Protein AF-A0A6B2DRX7-F1 (afdb_monomer_lite)

Secondary structure (DSSP, 8-state):
----SHHHHHHHHH-HHHHHHHHTT-GGGHHHHHHHHHHHHHHHHHHHHHHHHHHHHHT----HHHHHHHHHHHHHHHHHHH-SSHHHHHHHHHHHHHHHHHHHHHS-TT-HHHHHHHHHHHHHHHHHTT-GGGHHHHHHHHHHHHHHHHHHHGGGTTHHHHHHHHHHS-----GGGSHHHHHHHHHHHHHHHHHHHHHHHHHHHHHHHHHHHHHHTT----SPEEEEEEPPTTTTTT----S--EEEEEESSSS-EEETTEEEPPP--PPPTTSPPPSSS----EEE--

pLDDT: mean 78.77, std 14.79, range [37.06, 95.75]

Structure (mmCIF, N/CA/C/O backbone):
data_AF-A0A6B2DRX7-F1
#
_entry.id   AF-A0A6B2DRX7-F1
#
loop_
_atom_site.group_PDB
_atom_site.id
_atom_site.type_symbol
_atom_site.label_atom_id
_atom_site.label_alt_id
_atom_site.label_comp_id
_atom_site.label_asym_id
_atom_site.label_entity_id
_atom_site.label_seq_id
_atom_site.pdbx_PDB_ins_code
_atom_site.Cartn_x
_atom_site.Cartn_y
_atom_site.Cartn_z
_atom_site.occupancy
_atom_site.B_iso_or_equiv
_atom_site.auth_seq_id
_atom_site.auth_comp_id
_atom_site.auth_asym_id
_atom_site.auth_atom_id
_atom_site.pdbx_PDB_model_num
ATOM 1 N N . MET A 1 1 ? 4.271 -15.475 -2.613 1.00 41.78 1 MET A N 1
ATOM 2 C CA . MET A 1 1 ? 4.808 -14.202 -2.100 1.00 41.78 1 MET A CA 1
ATOM 3 C C . MET A 1 1 ? 4.871 -14.276 -0.589 1.00 41.78 1 MET A C 1
ATOM 5 O O . MET A 1 1 ? 3.896 -14.710 0.018 1.00 41.78 1 MET A O 1
ATOM 9 N N . GLU A 1 2 ? 6.009 -13.922 0.007 1.00 43.09 2 GLU A N 1
ATOM 10 C CA . GLU A 1 2 ? 6.061 -13.675 1.449 1.00 43.09 2 GLU A CA 1
ATOM 11 C C . GLU A 1 2 ? 5.343 -12.345 1.746 1.00 43.09 2 GLU A C 1
ATOM 13 O O . GLU A 1 2 ? 5.517 -11.383 0.997 1.00 43.09 2 GLU A O 1
ATOM 18 N N . PRO A 1 3 ? 4.496 -12.273 2.784 1.00 50.69 3 PRO A N 1
ATOM 19 C CA . PRO A 1 3 ? 3.778 -11.049 3.117 1.00 50.69 3 PRO A CA 1
ATOM 20 C C . PRO A 1 3 ? 4.755 -9.944 3.542 1.00 50.69 3 PRO A C 1
ATOM 22 O O . PRO A 1 3 ? 5.456 -10.068 4.546 1.00 50.69 3 PRO A O 1
ATOM 25 N N . MET A 1 4 ? 4.791 -8.850 2.775 1.00 56.91 4 MET A N 1
ATOM 26 C CA . MET A 1 4 ? 5.721 -7.739 3.021 1.00 56.91 4 MET A CA 1
ATOM 27 C C . MET A 1 4 ? 5.269 -6.807 4.146 1.00 56.91 4 MET A C 1
ATOM 29 O O . MET A 1 4 ? 6.094 -6.127 4.756 1.00 56.91 4 MET A O 1
ATOM 33 N N . THR A 1 5 ? 3.969 -6.765 4.450 1.00 64.12 5 THR A N 1
ATOM 34 C CA . THR A 1 5 ? 3.456 -5.987 5.579 1.00 64.12 5 THR A CA 1
ATOM 35 C C . THR A 1 5 ? 3.234 -6.899 6.780 1.00 64.12 5 THR A C 1
ATOM 37 O O . THR A 1 5 ? 2.645 -7.974 6.664 1.00 64.12 5 THR A O 1
ATOM 40 N N . ALA A 1 6 ? 3.634 -6.436 7.968 1.00 65.44 6 ALA A N 1
ATOM 41 C CA . ALA A 1 6 ? 3.369 -7.118 9.239 1.00 65.44 6 ALA A CA 1
ATOM 42 C C . ALA A 1 6 ? 1.895 -7.529 9.396 1.00 65.44 6 ALA A C 1
ATOM 44 O O . ALA A 1 6 ? 1.569 -8.550 9.995 1.00 65.44 6 ALA A O 1
ATOM 45 N N . ILE A 1 7 ? 0.990 -6.742 8.817 1.00 66.19 7 ILE A N 1
ATOM 46 C CA . ILE A 1 7 ? -0.448 -6.974 8.895 1.00 66.19 7 ILE A CA 1
ATOM 47 C C . ILE A 1 7 ? -0.888 -8.074 7.946 1.00 66.19 7 ILE A C 1
ATOM 49 O O . ILE A 1 7 ? -1.670 -8.915 8.375 1.00 66.19 7 ILE A O 1
ATOM 53 N N . ALA A 1 8 ? -0.368 -8.133 6.720 1.00 62.53 8 ALA A N 1
ATOM 54 C CA . ALA A 1 8 ? -0.611 -9.266 5.834 1.00 62.53 8 ALA A CA 1
ATOM 55 C C . ALA A 1 8 ? -0.094 -10.573 6.464 1.00 62.53 8 ALA A C 1
ATOM 57 O O . ALA A 1 8 ? -0.805 -11.578 6.461 1.00 62.53 8 ALA A O 1
ATOM 58 N N . THR A 1 9 ? 1.078 -10.544 7.109 1.00 66.19 9 THR A N 1
ATOM 59 C CA . THR A 1 9 ? 1.659 -11.703 7.810 1.00 66.19 9 THR A CA 1
ATOM 60 C C . THR A 1 9 ? 0.778 -12.177 8.962 1.00 66.19 9 THR A C 1
ATOM 62 O O . THR A 1 9 ? 0.462 -13.364 9.078 1.00 66.19 9 THR A O 1
ATOM 65 N N . ILE A 1 10 ? 0.338 -11.251 9.814 1.00 65.75 10 ILE A N 1
ATOM 66 C CA . ILE A 1 10 ? -0.469 -11.572 10.996 1.00 65.75 10 ILE A CA 1
ATOM 67 C C . ILE A 1 10 ? -1.902 -11.937 10.600 1.00 65.75 10 ILE A C 1
ATOM 69 O O . ILE A 1 10 ? -2.463 -12.879 11.160 1.00 65.75 10 ILE A O 1
ATOM 73 N N . ALA A 1 11 ? -2.491 -11.256 9.615 1.00 65.81 11 ALA A N 1
ATOM 74 C CA . ALA A 1 11 ? -3.808 -11.593 9.086 1.00 65.81 11 ALA A CA 1
ATOM 75 C C . ALA A 1 11 ? -3.813 -12.983 8.438 1.00 65.81 11 ALA A C 1
ATOM 77 O O . ALA A 1 11 ? -4.759 -13.734 8.660 1.00 65.81 11 ALA A O 1
ATOM 78 N N . ALA A 1 12 ? -2.755 -13.364 7.715 1.00 66.69 12 ALA A N 1
ATOM 79 C CA . ALA A 1 12 ? -2.613 -14.714 7.170 1.00 66.69 12 ALA A CA 1
ATOM 80 C C . ALA A 1 12 ? -2.470 -15.779 8.275 1.00 66.69 12 ALA A C 1
ATOM 82 O O . ALA A 1 12 ? -3.037 -16.864 8.165 1.00 66.69 12 ALA A O 1
ATOM 83 N N . LYS A 1 13 ? -1.748 -15.470 9.361 1.00 69.38 13 LYS A N 1
ATOM 84 C CA . LYS A 1 13 ? -1.485 -16.404 10.472 1.00 69.38 13 LYS A CA 1
ATOM 85 C C . LYS A 1 13 ? -2.677 -16.588 11.419 1.00 69.38 13 LYS A C 1
ATOM 87 O O . LYS A 1 13 ? -2.926 -17.702 11.873 1.00 69.38 13 LYS A O 1
ATOM 92 N N . TYR A 1 14 ? -3.399 -15.514 11.735 1.00 67.88 14 TYR A N 1
ATOM 93 C CA . TYR A 1 14 ? -4.429 -15.501 12.785 1.00 67.88 14 TYR A CA 1
ATOM 94 C C . TYR A 1 14 ? -5.839 -15.150 12.283 1.00 67.88 14 TYR A C 1
ATOM 96 O O . TYR A 1 14 ? -6.815 -15.309 13.020 1.00 67.88 14 TYR A O 1
ATOM 104 N N . GLY A 1 15 ? -5.967 -14.694 11.036 1.00 71.12 15 GLY A N 1
ATOM 105 C CA . GLY A 1 15 ? -7.211 -14.211 10.442 1.00 71.12 15 GLY A CA 1
ATOM 106 C C . GLY A 1 15 ? -7.485 -12.731 10.739 1.00 71.12 15 GLY A C 1
ATOM 107 O O . GLY A 1 15 ? -7.329 -12.256 11.868 1.00 71.12 15 GLY A O 1
ATOM 108 N N . ALA A 1 16 ? -7.980 -12.001 9.734 1.00 71.88 16 ALA A N 1
ATOM 109 C CA . ALA A 1 16 ? -8.272 -10.565 9.829 1.00 71.88 16 ALA A CA 1
ATOM 110 C C . ALA A 1 16 ? -9.280 -10.205 10.941 1.00 71.88 16 ALA A C 1
ATOM 112 O O . ALA A 1 16 ? -9.199 -9.140 11.550 1.00 71.88 16 ALA A O 1
ATOM 113 N N . SER A 1 17 ? -10.209 -11.106 11.268 1.00 74.62 17 SER A N 1
ATOM 114 C CA . SER A 1 17 ? -11.176 -10.891 12.350 1.00 74.62 17 SER A CA 1
ATOM 115 C C . SER A 1 17 ? -10.541 -10.927 13.744 1.00 74.62 17 SER A C 1
ATOM 117 O O . SER A 1 17 ? -10.946 -10.155 14.610 1.00 74.62 17 SER A O 1
ATOM 119 N N . GLN A 1 18 ? -9.552 -11.798 13.982 1.00 72.62 18 GLN A N 1
ATOM 120 C CA . GLN A 1 18 ? -8.829 -11.845 15.263 1.00 72.62 18 GLN A CA 1
ATOM 121 C C . GLN A 1 18 ? -7.890 -10.650 15.403 1.00 72.62 18 GLN A C 1
ATOM 123 O O . GLN A 1 18 ? -7.829 -10.031 16.462 1.00 72.62 18 GLN A O 1
ATOM 128 N N . LEU A 1 19 ? -7.245 -10.276 14.298 1.00 74.56 19 LEU A N 1
ATOM 129 C CA . LEU A 1 19 ? -6.481 -9.045 14.158 1.00 74.56 19 LEU A CA 1
ATOM 130 C C . LEU A 1 19 ? -7.309 -7.810 14.559 1.00 74.56 19 LEU A C 1
ATOM 132 O O . LEU A 1 19 ? -6.892 -7.039 15.420 1.00 74.56 19 LEU A O 1
ATOM 136 N N . ILE A 1 20 ? -8.505 -7.644 13.987 1.00 74.56 20 ILE A N 1
ATOM 137 C CA . ILE A 1 20 ? -9.400 -6.525 14.314 1.00 74.56 20 ILE A CA 1
ATOM 138 C C . ILE A 1 20 ? -9.766 -6.531 15.795 1.00 74.56 20 ILE A C 1
ATOM 140 O O . ILE A 1 20 ? -9.673 -5.495 16.445 1.00 74.56 20 ILE A O 1
ATOM 144 N N . ARG A 1 21 ? -10.131 -7.692 16.349 1.00 73.94 21 ARG A N 1
ATOM 145 C CA . ARG A 1 21 ? -10.475 -7.808 17.773 1.00 73.94 21 ARG A CA 1
ATOM 146 C C . ARG A 1 21 ? -9.308 -7.412 18.678 1.00 73.94 21 ARG A C 1
ATOM 148 O O . ARG A 1 21 ? -9.531 -6.702 19.658 1.00 73.94 21 ARG A O 1
ATOM 155 N N . ALA A 1 22 ? -8.088 -7.827 18.337 1.00 74.06 22 ALA A N 1
ATOM 156 C CA . ALA A 1 22 ? -6.880 -7.440 19.060 1.00 74.06 22 ALA A CA 1
ATOM 157 C C . ALA A 1 22 ? -6.635 -5.926 18.982 1.00 74.06 22 ALA A C 1
ATOM 159 O O . ALA A 1 22 ? -6.414 -5.288 20.008 1.00 74.06 22 ALA A O 1
ATOM 160 N N . LEU A 1 23 ? -6.759 -5.338 17.788 1.00 73.31 23 LEU A N 1
ATOM 161 C CA . LEU A 1 23 ? -6.585 -3.899 17.574 1.00 73.31 23 LEU A CA 1
ATOM 162 C C . LEU A 1 23 ? -7.637 -3.062 18.310 1.00 73.31 23 LEU A C 1
ATOM 164 O O . LEU A 1 23 ? -7.307 -2.021 18.865 1.00 73.31 23 LEU A O 1
ATOM 168 N N . THR A 1 24 ? -8.881 -3.534 18.403 1.00 72.56 24 THR A N 1
ATOM 169 C CA . THR A 1 24 ? -9.950 -2.838 19.142 1.00 72.56 24 THR A CA 1
ATOM 170 C C . THR A 1 24 ? -9.824 -2.925 20.670 1.00 72.56 24 THR A C 1
ATOM 172 O O . THR A 1 24 ? -10.698 -2.426 21.375 1.00 72.56 24 THR A O 1
ATOM 175 N N . GLY A 1 25 ? -8.759 -3.541 21.195 1.00 62.94 25 GLY A N 1
ATOM 176 C CA . GLY A 1 25 ? -8.489 -3.591 22.633 1.00 62.94 25 GLY A CA 1
ATOM 177 C C . GLY A 1 25 ? -9.246 -4.690 23.376 1.00 62.94 25 GLY A C 1
ATOM 178 O O . GLY A 1 25 ? -9.642 -4.487 24.519 1.00 62.94 25 GLY A O 1
ATOM 179 N N . ASN A 1 26 ? -9.469 -5.849 22.749 1.00 66.81 26 ASN A N 1
ATOM 180 C CA . ASN A 1 26 ? -9.957 -7.016 23.481 1.00 66.81 26 ASN A CA 1
ATOM 181 C C . ASN A 1 26 ? -8.839 -7.575 24.383 1.00 66.81 26 ASN A C 1
ATOM 183 O O . ASN A 1 26 ? -7.846 -8.104 23.880 1.00 66.81 26 ASN A O 1
ATOM 187 N N . ASP A 1 27 ? -9.017 -7.471 25.703 1.00 60.44 27 ASP A N 1
ATOM 188 C CA . ASP A 1 27 ? -8.025 -7.853 26.719 1.00 60.44 27 ASP A CA 1
ATOM 189 C C . ASP A 1 27 ? -7.582 -9.327 26.616 1.00 60.44 27 ASP A C 1
ATOM 191 O O . ASP A 1 27 ? -6.418 -9.649 26.885 1.00 60.44 27 ASP A O 1
ATOM 195 N N . GLU A 1 28 ? -8.465 -10.216 26.143 1.00 65.44 28 GLU A N 1
ATOM 196 C CA . GLU A 1 28 ? -8.166 -11.639 25.906 1.00 65.44 28 GLU A CA 1
ATOM 197 C C . GLU A 1 28 ? -7.148 -11.858 24.768 1.00 65.44 28 GLU A C 1
ATOM 199 O O . GLU A 1 28 ? -6.530 -12.918 24.677 1.00 65.44 28 GLU A O 1
ATOM 204 N N . LEU A 1 29 ? -6.947 -10.850 23.913 1.00 66.56 29 LEU A N 1
ATOM 205 C CA . LEU A 1 29 ? -6.040 -10.859 22.760 1.00 66.56 29 LEU A CA 1
ATOM 206 C C . LEU A 1 29 ? -4.850 -9.904 22.938 1.00 66.56 29 LEU A C 1
ATOM 208 O O . LEU A 1 29 ? -4.150 -9.596 21.972 1.00 66.56 29 LEU A O 1
ATOM 212 N N . SER A 1 30 ? -4.587 -9.456 24.167 1.00 62.41 30 SER A N 1
ATOM 213 C CA . SER A 1 30 ? -3.482 -8.543 24.499 1.00 62.41 30 SER A CA 1
ATOM 214 C C . SER A 1 30 ? -2.109 -9.033 24.010 1.00 62.41 30 SER A C 1
ATOM 216 O O . SER A 1 30 ? -1.300 -8.228 23.551 1.00 62.41 30 SER A O 1
ATOM 218 N N . GLY A 1 31 ? -1.863 -10.349 24.013 1.00 65.00 31 GLY A N 1
ATOM 219 C CA . GLY A 1 31 ? -0.645 -10.948 23.448 1.00 65.00 31 GLY A CA 1
ATOM 220 C C . GLY A 1 31 ? -0.524 -10.793 21.925 1.00 65.00 31 GLY A C 1
ATOM 221 O O . GLY A 1 31 ? 0.553 -10.473 21.430 1.00 65.00 31 GLY A O 1
ATOM 222 N N . LEU A 1 32 ? -1.633 -10.940 21.191 1.00 68.62 32 LEU A N 1
ATOM 223 C CA . LEU A 1 32 ? -1.683 -10.747 19.736 1.00 68.62 32 LEU A CA 1
ATOM 224 C C . LEU A 1 32 ? -1.522 -9.266 19.366 1.00 68.62 32 LEU A C 1
ATOM 226 O O . LEU A 1 32 ? -0.852 -8.942 18.391 1.00 68.62 32 LEU A O 1
ATOM 230 N N . ALA A 1 33 ? -2.095 -8.361 20.165 1.00 65.69 33 ALA A N 1
ATOM 231 C CA . ALA A 1 33 ? -1.911 -6.922 19.990 1.00 65.69 33 ALA A CA 1
ATOM 232 C C . ALA A 1 33 ? -0.439 -6.508 20.182 1.00 65.69 33 ALA A C 1
ATOM 234 O O . ALA A 1 33 ? 0.077 -5.704 19.410 1.00 65.69 33 ALA A O 1
ATOM 235 N N . ALA A 1 34 ? 0.254 -7.088 21.168 1.00 62.59 34 ALA A N 1
ATOM 236 C CA . ALA A 1 34 ? 1.675 -6.837 21.404 1.00 62.59 34 ALA A CA 1
ATOM 237 C C . ALA A 1 34 ? 2.582 -7.426 20.304 1.00 62.59 34 ALA A C 1
ATOM 239 O O . ALA A 1 34 ? 3.495 -6.735 19.856 1.00 62.59 34 ALA A O 1
ATOM 240 N N . GLU A 1 35 ? 2.316 -8.658 19.838 1.00 68.62 35 GLU A N 1
ATOM 241 C CA . GLU A 1 35 ? 3.011 -9.264 18.681 1.00 68.62 35 GLU A CA 1
ATOM 242 C C . GLU A 1 35 ? 2.840 -8.379 17.443 1.00 68.62 35 GLU A C 1
ATOM 244 O O . GLU A 1 35 ? 3.815 -8.045 16.775 1.00 68.62 35 GLU A O 1
ATOM 249 N N . LEU A 1 36 ? 1.617 -7.906 17.198 1.00 69.00 36 LEU A N 1
ATOM 250 C CA . LEU A 1 36 ? 1.334 -7.038 16.070 1.00 69.00 36 LEU A CA 1
ATOM 251 C C . LEU A 1 36 ? 2.039 -5.699 16.130 1.00 69.00 36 LEU A C 1
ATOM 253 O O . LEU A 1 36 ? 2.573 -5.265 15.118 1.00 69.00 36 LEU A O 1
ATOM 257 N N . LEU A 1 37 ? 2.041 -5.038 17.282 1.00 65.19 37 LEU A N 1
ATOM 258 C CA . LEU A 1 37 ? 2.735 -3.764 17.433 1.00 65.19 37 LEU A CA 1
ATOM 259 C C . LEU A 1 37 ? 4.252 -3.943 17.274 1.00 65.19 37 LEU A C 1
ATOM 261 O O . LEU A 1 37 ? 4.896 -3.097 16.660 1.00 65.19 37 LEU A O 1
ATOM 265 N N . GLY A 1 38 ? 4.813 -5.059 17.754 1.00 64.75 38 GLY A N 1
ATOM 266 C CA . GLY A 1 38 ? 6.221 -5.407 17.546 1.00 64.75 38 GLY A CA 1
ATOM 267 C C . GLY A 1 38 ? 6.576 -5.614 16.071 1.00 64.75 38 GLY A C 1
ATOM 268 O O . GLY A 1 38 ? 7.543 -5.029 15.584 1.00 64.75 38 GLY A O 1
ATOM 269 N N . GLU A 1 39 ? 5.766 -6.388 15.348 1.00 69.00 39 GLU A N 1
ATOM 270 C CA . GLU A 1 39 ? 5.930 -6.615 13.907 1.00 69.00 39 GLU A CA 1
ATOM 271 C C . GLU A 1 39 ? 5.691 -5.331 13.093 1.00 69.00 39 GLU A C 1
ATOM 273 O O . GLU A 1 39 ? 6.424 -5.058 12.142 1.00 69.00 39 GLU A O 1
ATOM 278 N N . LEU A 1 40 ? 4.723 -4.489 13.485 1.00 67.75 40 LEU A N 1
ATOM 279 C CA . LEU A 1 40 ? 4.470 -3.196 12.839 1.00 67.75 40 LEU A CA 1
ATOM 280 C C . LEU A 1 40 ? 5.718 -2.319 12.880 1.00 67.75 40 LEU A C 1
ATOM 282 O O . LEU A 1 40 ? 6.173 -1.866 11.832 1.00 67.75 40 LEU A O 1
ATOM 286 N N . VAL A 1 41 ? 6.290 -2.152 14.077 1.00 64.50 41 VAL A N 1
ATOM 287 C CA . VAL A 1 41 ? 7.480 -1.328 14.317 1.00 64.50 41 VAL A CA 1
ATOM 288 C C . VAL A 1 41 ? 8.689 -1.873 13.550 1.00 64.50 41 VAL A C 1
ATOM 290 O O . VAL A 1 41 ? 9.456 -1.095 12.996 1.00 64.50 41 VAL A O 1
ATOM 293 N N . ALA A 1 42 ? 8.852 -3.196 13.455 1.00 64.69 42 ALA A N 1
ATOM 294 C CA . ALA A 1 42 ? 9.922 -3.797 12.654 1.00 64.69 42 ALA A CA 1
ATOM 295 C C . ALA A 1 42 ? 9.709 -3.623 11.135 1.00 64.69 42 ALA A C 1
ATOM 297 O O . ALA A 1 42 ? 10.677 -3.473 10.387 1.00 64.69 42 ALA A O 1
ATOM 298 N N . SER A 1 43 ? 8.455 -3.631 10.670 1.00 65.62 43 SER A N 1
ATOM 299 C CA . SER A 1 43 ? 8.116 -3.412 9.256 1.00 65.62 43 SER A CA 1
ATOM 300 C C . SER A 1 43 ? 8.202 -1.940 8.829 1.00 65.62 43 SER A C 1
ATOM 302 O O . SER A 1 43 ? 8.433 -1.656 7.657 1.00 65.62 43 SER A O 1
ATOM 304 N N . GLU A 1 44 ? 8.060 -1.002 9.770 1.00 66.12 44 GLU A N 1
ATOM 305 C CA . GLU A 1 44 ? 8.043 0.449 9.534 1.00 66.12 44 GLU A CA 1
ATOM 306 C C . GLU A 1 44 ? 9.376 1.003 9.019 1.00 66.12 44 GLU A C 1
ATOM 308 O O . GLU A 1 44 ? 9.387 1.813 8.083 1.00 66.12 44 GLU A O 1
ATOM 313 N N . ASP A 1 45 ? 10.490 0.543 9.594 1.00 64.25 45 ASP A N 1
ATOM 314 C CA . ASP A 1 45 ? 11.832 0.949 9.165 1.00 64.25 45 ASP A CA 1
ATOM 315 C C . ASP A 1 45 ? 12.106 0.452 7.737 1.00 64.25 45 ASP A C 1
ATOM 317 O O . ASP A 1 45 ? 12.524 1.227 6.874 1.00 64.25 45 ASP A O 1
ATOM 321 N N . ARG A 1 46 ? 11.747 -0.807 7.444 1.00 68.94 46 ARG A N 1
ATOM 322 C CA . ARG A 1 46 ? 11.903 -1.405 6.107 1.00 68.94 46 ARG A CA 1
ATOM 323 C C . ARG A 1 46 ? 11.051 -0.701 5.056 1.00 68.94 46 ARG A C 1
ATOM 325 O O . ARG A 1 46 ? 11.555 -0.385 3.985 1.00 68.94 46 ARG A O 1
ATOM 332 N N . LEU A 1 47 ? 9.787 -0.406 5.368 1.00 71.25 47 LEU A N 1
ATOM 333 C CA . LEU A 1 47 ? 8.873 0.273 4.445 1.00 71.25 47 LEU A CA 1
ATOM 334 C C . LEU A 1 47 ? 9.365 1.686 4.107 1.00 71.25 47 LEU A C 1
ATOM 336 O O . LEU A 1 47 ? 9.308 2.118 2.957 1.00 71.25 47 LEU A O 1
ATOM 340 N N . SER A 1 48 ? 9.887 2.405 5.102 1.00 69.19 48 SER A N 1
ATOM 341 C CA . SER A 1 48 ? 10.436 3.748 4.904 1.00 69.19 48 SER A CA 1
ATOM 342 C C . SER A 1 48 ? 11.716 3.715 4.063 1.00 69.19 48 SER A C 1
ATOM 344 O O . SER A 1 48 ? 11.896 4.548 3.174 1.00 69.19 48 SER A O 1
ATOM 346 N N . GLU A 1 49 ? 12.610 2.754 4.308 1.00 73.12 49 GLU A N 1
ATOM 347 C CA . GLU A 1 49 ? 13.814 2.537 3.496 1.00 73.12 49 GLU A CA 1
ATOM 348 C C . GLU A 1 49 ? 13.475 2.165 2.049 1.00 73.12 49 GLU A C 1
ATOM 350 O O . GLU A 1 49 ? 14.052 2.749 1.128 1.00 73.12 49 GLU A O 1
ATOM 355 N N . GLN A 1 50 ? 12.498 1.279 1.852 1.00 75.56 50 GLN A N 1
ATOM 356 C CA . GLN A 1 50 ? 12.035 0.836 0.539 1.00 75.56 50 GLN A CA 1
ATOM 357 C C . GLN A 1 50 ? 11.416 1.993 -0.254 1.00 75.56 50 GLN A C 1
ATOM 359 O O . GLN A 1 50 ? 11.845 2.255 -1.374 1.00 75.56 50 GLN A O 1
ATOM 364 N N . LEU A 1 51 ? 10.507 2.780 0.339 1.00 74.75 51 LEU A N 1
ATOM 365 C CA . LEU A 1 51 ? 9.945 3.972 -0.316 1.00 74.75 51 LEU A CA 1
ATOM 366 C C . LEU A 1 51 ? 11.034 4.984 -0.703 1.00 74.75 51 LEU A C 1
ATOM 368 O O . LEU A 1 51 ? 10.995 5.561 -1.791 1.00 74.75 51 LEU A O 1
ATOM 372 N N . ASN A 1 52 ? 12.033 5.184 0.165 1.00 72.88 52 ASN A N 1
ATOM 373 C CA . ASN A 1 52 ? 13.198 6.019 -0.138 1.00 72.88 52 ASN A CA 1
ATOM 374 C C . ASN A 1 52 ? 14.072 5.435 -1.261 1.00 72.88 52 ASN A C 1
ATOM 376 O O . ASN A 1 52 ? 14.713 6.207 -1.978 1.00 72.88 52 ASN A O 1
ATOM 380 N N . GLY A 1 53 ? 14.167 4.110 -1.385 1.00 74.88 53 GLY A N 1
ATOM 381 C CA . GLY A 1 53 ? 14.854 3.410 -2.475 1.00 74.88 53 GLY A CA 1
ATOM 382 C C . GLY A 1 53 ? 14.132 3.601 -3.808 1.00 74.88 53 GLY A C 1
ATOM 383 O O . GLY A 1 53 ? 14.697 4.214 -4.716 1.00 74.88 53 GLY A O 1
ATOM 384 N N . ILE A 1 54 ? 12.854 3.215 -3.850 1.00 75.62 54 ILE A N 1
ATOM 385 C CA . ILE A 1 54 ? 11.949 3.358 -4.998 1.00 75.62 54 ILE A CA 1
ATOM 386 C C . ILE A 1 54 ? 11.951 4.801 -5.508 1.00 75.62 54 ILE A C 1
ATOM 388 O O . ILE A 1 54 ? 12.187 5.043 -6.690 1.00 75.62 54 ILE A O 1
ATOM 392 N N . GLY A 1 55 ? 11.744 5.786 -4.623 1.00 70.31 55 GLY A N 1
ATOM 393 C CA . GLY A 1 55 ? 11.688 7.194 -5.022 1.00 70.31 55 GLY A CA 1
ATOM 394 C C . GLY A 1 55 ? 12.981 7.667 -5.694 1.00 70.31 55 GLY A C 1
ATOM 395 O O . GLY A 1 55 ? 12.951 8.321 -6.738 1.00 70.31 55 GLY A O 1
ATOM 396 N N . ARG A 1 56 ? 14.141 7.262 -5.157 1.00 71.88 56 ARG A N 1
ATOM 397 C CA . ARG A 1 56 ? 15.448 7.576 -5.755 1.00 71.88 56 ARG A CA 1
ATOM 398 C C . ARG A 1 56 ? 15.633 6.926 -7.126 1.00 71.88 56 ARG A C 1
ATOM 400 O O . ARG A 1 56 ? 16.141 7.589 -8.025 1.00 71.88 56 ARG A O 1
ATOM 407 N N . GLN A 1 57 ? 15.226 5.669 -7.290 1.00 69.25 57 GLN A N 1
ATOM 408 C CA . GLN A 1 57 ? 15.357 4.937 -8.556 1.00 69.25 57 GLN A CA 1
ATOM 409 C C . GLN A 1 57 ? 14.378 5.446 -9.624 1.00 69.25 57 GLN A C 1
ATOM 411 O O . GLN A 1 57 ? 14.735 5.552 -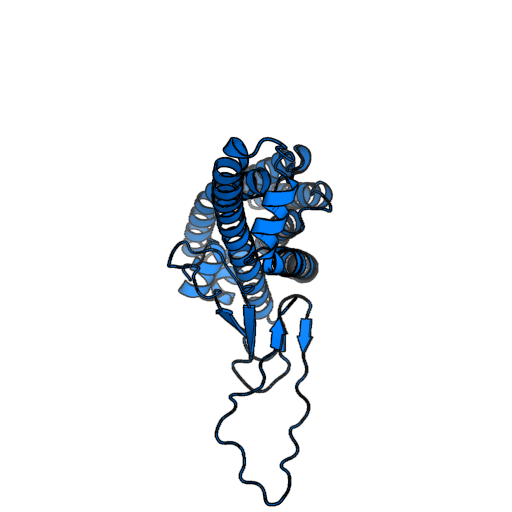10.797 1.00 69.25 57 GLN A O 1
ATOM 416 N N . LEU A 1 58 ? 13.161 5.840 -9.236 1.00 66.31 58 LEU A N 1
ATOM 417 C CA . LEU A 1 58 ? 12.138 6.325 -10.166 1.00 66.31 58 LEU A CA 1
ATOM 418 C C . LEU A 1 58 ? 12.275 7.805 -10.553 1.00 66.31 58 LEU A C 1
ATOM 420 O O . LEU A 1 58 ? 11.518 8.254 -11.423 1.00 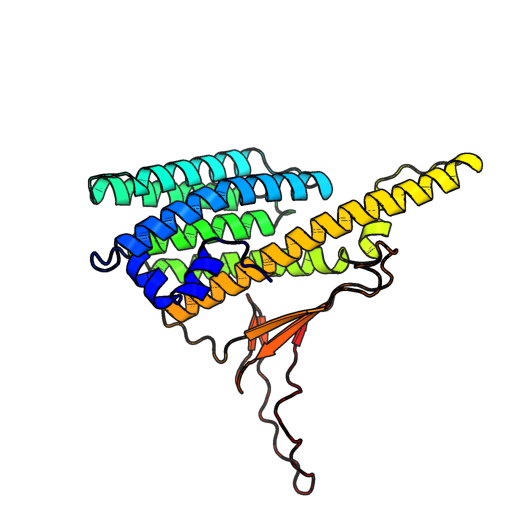66.31 58 LEU A O 1
ATOM 424 N N . ASP A 1 59 ? 13.258 8.518 -9.987 1.00 64.31 59 ASP A N 1
ATOM 425 C CA . ASP A 1 59 ? 13.411 9.983 -10.050 1.00 64.31 59 ASP A CA 1
ATOM 426 C C . ASP A 1 59 ? 12.169 10.715 -9.500 1.00 64.31 59 ASP A C 1
ATOM 428 O O . ASP A 1 59 ? 11.755 11.792 -9.940 1.00 64.31 59 ASP A O 1
ATOM 432 N N . GLU A 1 60 ? 11.535 10.081 -8.517 1.00 67.50 60 GLU A N 1
ATOM 433 C CA . GLU A 1 60 ? 10.449 10.633 -7.732 1.00 67.50 60 GLU A CA 1
ATOM 434 C C . GLU A 1 60 ? 11.047 11.212 -6.454 1.00 67.50 60 GLU A C 1
ATOM 436 O O . GLU A 1 60 ? 11.363 10.506 -5.496 1.00 67.50 60 GLU A O 1
ATOM 441 N N . LEU A 1 61 ? 11.215 12.536 -6.426 1.00 60.16 61 LEU A N 1
ATOM 442 C CA . LEU A 1 61 ? 11.543 13.216 -5.181 1.00 60.16 61 LEU A CA 1
ATOM 443 C C . LEU A 1 61 ? 10.403 12.984 -4.190 1.00 60.16 61 LEU A C 1
ATOM 445 O O . LEU A 1 61 ? 9.310 13.536 -4.350 1.00 60.16 61 LEU A O 1
ATOM 449 N N . LEU A 1 62 ? 10.677 12.182 -3.162 1.00 64.50 62 LEU A N 1
ATOM 450 C CA . LEU A 1 62 ? 9.805 12.106 -2.003 1.00 64.50 62 LEU A CA 1
ATOM 451 C C . LEU A 1 62 ? 9.727 13.501 -1.395 1.00 64.50 62 LEU A C 1
ATOM 453 O O . LEU A 1 62 ? 10.753 14.133 -1.120 1.00 64.50 62 LEU A O 1
ATOM 457 N N . ASP A 1 63 ? 8.506 13.990 -1.204 1.00 75.62 63 ASP A N 1
ATOM 458 C CA . ASP A 1 63 ? 8.317 15.282 -0.569 1.00 75.62 63 ASP A CA 1
ATOM 459 C C . ASP A 1 63 ? 8.864 15.210 0.863 1.00 75.62 63 ASP A C 1
ATOM 461 O O . ASP A 1 63 ? 8.481 14.349 1.657 1.00 75.62 63 ASP A O 1
ATOM 465 N N . GLN A 1 64 ? 9.771 16.119 1.214 1.00 81.25 64 GLN A N 1
ATOM 466 C CA . GLN A 1 64 ? 10.344 16.173 2.556 1.00 81.25 64 GLN A CA 1
ATOM 467 C C . GLN A 1 64 ? 9.245 16.281 3.627 1.00 81.25 64 GLN A C 1
ATOM 469 O O . GLN A 1 64 ? 9.390 15.735 4.722 1.00 81.25 64 GLN A O 1
ATOM 474 N N . ARG A 1 65 ? 8.129 16.949 3.308 1.00 84.94 65 ARG A N 1
ATOM 475 C CA . ARG A 1 65 ? 6.970 17.065 4.198 1.00 84.94 65 ARG A CA 1
ATOM 476 C C . ARG A 1 65 ? 6.290 15.719 4.422 1.00 84.94 65 ARG A C 1
ATOM 478 O O . ARG A 1 65 ? 5.923 15.438 5.559 1.00 84.94 65 ARG A O 1
ATOM 485 N N . TYR A 1 66 ? 6.187 14.882 3.387 1.00 87.00 66 TYR A N 1
ATOM 486 C CA . TYR A 1 66 ? 5.680 13.514 3.514 1.00 87.00 66 TYR A CA 1
ATOM 487 C C . TYR A 1 66 ? 6.528 12.716 4.504 1.00 87.00 66 TYR A C 1
ATOM 489 O O . TYR A 1 66 ? 6.001 12.202 5.487 1.00 87.00 66 TYR A O 1
ATOM 497 N N . THR A 1 67 ? 7.847 12.667 4.297 1.00 85.56 67 THR A N 1
ATOM 498 C CA . THR A 1 67 ? 8.747 11.861 5.136 1.00 85.56 67 THR A CA 1
ATOM 499 C C . THR A 1 67 ? 8.739 12.326 6.594 1.00 85.56 67 THR A C 1
ATOM 501 O O . THR A 1 67 ? 8.746 11.503 7.511 1.00 85.56 67 THR A O 1
ATOM 504 N N . ILE A 1 68 ? 8.680 13.642 6.829 1.00 87.31 68 ILE A N 1
ATOM 505 C CA . ILE A 1 68 ? 8.575 14.206 8.182 1.00 87.31 68 ILE A CA 1
ATOM 506 C C . ILE A 1 68 ? 7.254 13.800 8.843 1.00 87.31 68 ILE A C 1
ATOM 508 O O . ILE A 1 68 ? 7.273 13.335 9.985 1.00 87.31 68 ILE A O 1
ATOM 512 N N . ALA A 1 69 ? 6.127 13.968 8.149 1.00 90.56 69 ALA A N 1
ATOM 513 C CA . ALA A 1 69 ? 4.806 13.665 8.689 1.00 90.56 69 ALA A CA 1
ATOM 514 C C . ALA A 1 69 ? 4.624 12.159 8.943 1.00 90.56 69 ALA A C 1
ATOM 516 O O . ALA A 1 69 ? 4.176 11.777 10.023 1.00 90.56 69 ALA A O 1
ATOM 517 N N . LEU A 1 70 ? 5.064 11.305 8.010 1.00 88.62 70 LEU A N 1
ATOM 518 C CA . LEU A 1 70 ? 5.029 9.848 8.155 1.00 88.62 70 LEU A CA 1
ATOM 519 C C . LEU A 1 70 ? 5.850 9.396 9.371 1.00 88.62 70 LEU A C 1
ATOM 521 O O . LEU A 1 70 ? 5.329 8.698 10.240 1.00 88.62 70 LEU A O 1
ATOM 525 N N . GLY A 1 71 ? 7.098 9.864 9.487 1.00 86.50 71 GLY A N 1
ATOM 526 C CA . GLY A 1 71 ? 7.968 9.518 10.612 1.00 86.50 71 GLY A CA 1
ATOM 527 C C . GLY A 1 71 ? 7.466 10.059 11.955 1.00 86.50 71 GLY A C 1
ATOM 528 O O . GLY A 1 71 ? 7.631 9.416 12.991 1.00 86.50 71 GLY A O 1
ATOM 529 N N . ALA A 1 72 ? 6.829 11.233 11.972 1.00 89.44 72 ALA A N 1
ATOM 530 C CA . ALA A 1 72 ? 6.174 11.750 13.171 1.00 89.44 72 ALA A CA 1
ATOM 531 C C . ALA A 1 72 ? 4.949 10.903 13.560 1.00 89.44 72 ALA A C 1
ATOM 533 O O . ALA A 1 72 ? 4.760 10.629 14.746 1.00 89.44 72 ALA A O 1
ATOM 534 N N . GLY A 1 73 ? 4.152 10.466 12.579 1.00 90.06 73 GLY A N 1
ATOM 535 C CA . GLY A 1 73 ? 3.004 9.582 12.784 1.00 90.06 73 GLY A CA 1
ATOM 536 C C . GLY A 1 73 ? 3.407 8.224 13.358 1.00 90.06 73 GLY A C 1
ATOM 537 O O . GLY A 1 73 ? 2.823 7.789 14.347 1.00 90.06 73 GLY A O 1
ATOM 538 N N . GLN A 1 74 ? 4.455 7.599 12.811 1.00 86.56 74 GLN A N 1
ATOM 539 C CA . GLN A 1 74 ? 5.012 6.332 13.314 1.00 86.56 74 GLN A CA 1
ATOM 540 C C . GLN A 1 74 ? 5.484 6.453 14.770 1.00 86.56 74 GLN A C 1
ATOM 542 O O . GLN A 1 74 ? 5.162 5.609 15.606 1.00 86.56 74 GLN A O 1
ATOM 547 N N . ARG A 1 75 ? 6.177 7.546 15.123 1.00 86.62 75 ARG A N 1
ATOM 548 C CA . ARG A 1 75 ? 6.567 7.801 16.522 1.00 86.62 75 ARG A CA 1
ATOM 549 C C . ARG A 1 75 ? 5.354 7.937 17.441 1.00 86.62 75 ARG A C 1
ATOM 551 O O . ARG A 1 75 ? 5.333 7.290 18.479 1.00 86.62 75 ARG A O 1
ATOM 558 N N . ALA A 1 76 ? 4.335 8.701 17.047 1.00 89.25 76 ALA A N 1
ATOM 559 C CA . ALA A 1 76 ? 3.112 8.840 17.841 1.00 89.25 76 ALA A CA 1
ATOM 560 C C . ALA A 1 76 ? 2.358 7.502 17.996 1.00 89.25 76 ALA A C 1
ATOM 562 O O . ALA A 1 76 ? 1.840 7.198 19.069 1.00 89.25 76 ALA A O 1
ATOM 563 N N . LEU A 1 77 ? 2.342 6.658 16.957 1.00 84.50 77 LEU A N 1
ATOM 564 C CA . LEU A 1 77 ? 1.770 5.311 17.027 1.00 84.50 77 LEU A CA 1
ATOM 565 C C . LEU A 1 77 ? 2.535 4.422 18.022 1.00 84.50 77 LEU A C 1
ATOM 567 O O . LEU A 1 77 ? 1.928 3.714 18.831 1.00 84.50 77 LEU A O 1
ATOM 571 N N . ARG A 1 78 ? 3.869 4.502 18.016 1.00 82.31 78 ARG A N 1
ATOM 572 C CA . ARG A 1 78 ? 4.723 3.822 18.996 1.00 82.31 78 ARG A CA 1
ATOM 573 C C . ARG A 1 78 ? 4.497 4.351 20.414 1.00 82.31 78 ARG A C 1
ATOM 575 O O . ARG A 1 78 ? 4.380 3.552 21.342 1.00 82.31 78 ARG A O 1
ATOM 582 N N . ASP A 1 79 ? 4.361 5.659 20.595 1.00 83.62 79 ASP A N 1
ATOM 583 C CA . ASP A 1 79 ? 4.062 6.261 21.898 1.00 83.62 79 ASP A CA 1
ATOM 584 C C . ASP A 1 79 ? 2.704 5.763 22.424 1.00 83.62 79 ASP A C 1
ATOM 586 O O . ASP A 1 79 ? 2.611 5.315 23.569 1.00 83.62 79 ASP A O 1
ATOM 590 N N . ALA A 1 80 ? 1.681 5.678 21.564 1.00 82.75 80 ALA A N 1
ATOM 591 C CA . ALA A 1 80 ? 0.386 5.094 21.915 1.00 82.75 80 ALA A CA 1
ATOM 592 C C . ALA A 1 80 ? 0.497 3.639 22.415 1.00 82.75 80 ALA A C 1
ATOM 594 O O . ALA A 1 80 ? -0.175 3.265 23.380 1.00 82.75 80 ALA A O 1
ATOM 595 N N . SER A 1 81 ? 1.364 2.824 21.801 1.00 74.31 81 SER A N 1
ATOM 596 C CA . SER A 1 81 ? 1.564 1.416 22.190 1.00 74.31 81 SER A CA 1
ATOM 597 C C . SER A 1 81 ? 2.128 1.242 23.605 1.00 74.31 81 SER A C 1
ATOM 599 O O . SER A 1 81 ? 1.871 0.234 24.261 1.00 74.31 81 SER A O 1
ATOM 601 N N . THR A 1 82 ? 2.868 2.242 24.092 1.00 78.56 82 THR A N 1
ATOM 602 C CA . THR A 1 82 ? 3.528 2.228 25.407 1.00 78.56 82 THR A CA 1
ATOM 603 C C . THR A 1 82 ? 2.811 3.086 26.450 1.00 78.56 82 THR A C 1
ATOM 605 O O . THR A 1 82 ? 3.177 3.069 27.626 1.00 78.56 82 THR A O 1
ATOM 608 N N . ALA A 1 83 ? 1.758 3.804 26.046 1.00 80.06 83 ALA A N 1
ATOM 609 C CA . ALA A 1 83 ? 0.980 4.661 26.926 1.00 80.06 83 ALA A CA 1
ATOM 610 C C . ALA A 1 83 ? 0.220 3.836 27.993 1.00 80.06 83 ALA A C 1
ATOM 612 O O . ALA A 1 83 ? -0.567 2.941 27.645 1.00 80.06 83 ALA A O 1
ATOM 613 N N . PRO A 1 84 ? 0.403 4.149 29.294 1.00 73.25 84 PRO A N 1
ATOM 614 C CA . PRO A 1 84 ? -0.189 3.379 30.387 1.00 73.25 84 PRO A CA 1
ATOM 615 C C . PRO A 1 84 ? -1.689 3.649 30.557 1.00 73.25 84 PRO A C 1
ATOM 617 O O . PRO A 1 84 ? -2.441 2.750 30.926 1.00 73.25 84 PRO A O 1
ATOM 620 N N . GLU A 1 85 ? -2.138 4.873 30.273 1.00 82.50 85 GLU A N 1
ATOM 621 C CA . GLU A 1 85 ? -3.528 5.286 30.467 1.00 82.50 85 GLU A CA 1
ATOM 622 C C . GLU A 1 85 ? -4.332 5.221 29.158 1.00 82.50 85 GLU A C 1
ATOM 624 O O . GLU A 1 85 ? -3.859 5.723 28.132 1.00 82.50 85 GLU A O 1
ATOM 629 N N . PRO A 1 86 ? -5.579 4.704 29.177 1.00 80.62 86 PRO A N 1
ATOM 630 C CA . PRO A 1 86 ? -6.436 4.642 27.990 1.00 80.62 86 PRO A CA 1
ATOM 631 C C . PRO A 1 86 ? -6.660 6.002 27.316 1.00 80.62 86 PRO A C 1
ATOM 633 O O . PRO A 1 86 ? -6.659 6.096 26.091 1.00 80.62 86 PRO A O 1
ATOM 636 N N . THR A 1 87 ? -6.807 7.071 28.102 1.00 85.94 87 THR A N 1
ATOM 637 C CA . THR A 1 87 ? -7.023 8.433 27.590 1.00 85.94 87 THR A CA 1
ATOM 638 C C . THR A 1 87 ? -5.790 8.972 26.865 1.00 85.94 87 THR A C 1
ATOM 640 O O . THR A 1 87 ? -5.915 9.575 25.801 1.00 85.94 87 THR A O 1
ATOM 643 N N . SER A 1 88 ? -4.597 8.717 27.413 1.00 85.75 88 SER A N 1
ATOM 644 C CA . SER A 1 88 ? -3.320 9.086 26.792 1.00 85.75 88 SER A CA 1
ATOM 645 C C . SER A 1 88 ? -3.099 8.309 25.492 1.00 85.75 88 SER A C 1
ATOM 647 O O . SER A 1 88 ? -2.830 8.901 24.448 1.00 85.75 88 SER A O 1
ATOM 649 N N . ARG A 1 89 ? -3.355 6.994 25.512 1.00 83.38 89 ARG A N 1
ATOM 650 C CA . ARG A 1 89 ? -3.321 6.145 24.313 1.00 83.38 89 ARG A CA 1
ATOM 651 C C . ARG A 1 89 ? -4.251 6.660 23.217 1.00 83.38 89 ARG A C 1
ATOM 653 O O . ARG A 1 89 ? -3.839 6.763 22.067 1.00 83.38 89 ARG A O 1
ATOM 660 N N . ALA A 1 90 ? -5.492 7.005 23.561 1.00 85.00 90 ALA A N 1
ATOM 661 C CA . ALA A 1 90 ? -6.459 7.533 22.602 1.00 85.00 90 ALA A CA 1
ATOM 662 C C . ALA A 1 90 ? -6.013 8.876 21.995 1.00 85.00 90 ALA A C 1
ATOM 664 O O . ALA A 1 90 ? -6.212 9.103 20.800 1.00 85.00 90 ALA A O 1
ATOM 665 N N . ALA A 1 91 ? -5.388 9.750 22.792 1.00 89.44 91 ALA A N 1
ATOM 666 C CA . ALA A 1 91 ? -4.845 11.020 22.315 1.00 89.44 91 ALA A CA 1
ATOM 667 C C . ALA A 1 91 ? -3.668 10.817 21.345 1.00 89.44 91 ALA A C 1
ATOM 669 O O . ALA A 1 91 ? -3.652 11.434 20.279 1.00 89.44 91 ALA A O 1
ATOM 670 N N . GLU A 1 92 ? -2.734 9.915 21.660 1.00 88.88 92 GLU A N 1
ATOM 671 C CA . GLU A 1 92 ? -1.612 9.600 20.766 1.00 88.88 92 GLU A CA 1
ATOM 672 C C . GLU A 1 92 ? -2.074 8.900 19.478 1.00 88.88 92 GLU A C 1
ATOM 674 O O . GLU A 1 92 ? -1.600 9.242 18.398 1.00 88.88 92 GLU A O 1
ATOM 679 N N . LEU A 1 93 ? -3.080 8.015 19.534 1.00 88.44 93 LEU A N 1
ATOM 680 C CA . LEU A 1 93 ? -3.689 7.427 18.329 1.00 88.44 93 LEU A CA 1
ATOM 681 C C . LEU A 1 93 ? -4.362 8.483 17.440 1.00 88.44 93 LEU A C 1
ATOM 683 O O . LEU A 1 93 ? -4.254 8.427 16.213 1.00 88.44 93 LEU A O 1
ATOM 687 N N . ALA A 1 94 ? -5.054 9.458 18.038 1.00 92.00 94 ALA A N 1
ATOM 688 C CA . ALA A 1 94 ? -5.657 10.560 17.292 1.00 92.00 94 ALA A CA 1
ATOM 689 C C . ALA A 1 94 ? -4.588 11.441 16.632 1.00 92.00 94 ALA A C 1
ATOM 691 O O . ALA A 1 94 ? -4.712 11.780 15.455 1.00 92.00 94 ALA A O 1
ATOM 692 N N . ARG A 1 95 ? -3.513 11.750 17.363 1.00 93.88 95 ARG A N 1
ATOM 693 C CA . ARG A 1 95 ? -2.367 12.503 16.852 1.00 93.88 95 ARG A CA 1
ATOM 694 C C . ARG A 1 95 ? -1.658 11.765 15.716 1.00 93.88 95 ARG A C 1
ATOM 696 O O . ARG A 1 95 ? -1.388 12.377 14.687 1.00 93.88 95 ARG A O 1
ATOM 703 N N . ALA A 1 96 ? -1.393 10.467 15.876 1.00 92.56 96 ALA A N 1
ATOM 704 C CA . ALA A 1 96 ? -0.794 9.628 14.843 1.00 92.56 96 ALA A CA 1
ATOM 705 C C . ALA A 1 96 ? -1.639 9.657 13.565 1.00 92.56 96 ALA A C 1
ATOM 707 O O . ALA A 1 96 ? -1.128 9.973 12.493 1.00 92.56 96 ALA A O 1
ATOM 708 N N . ARG A 1 97 ? -2.956 9.442 13.685 1.00 94.44 97 ARG A N 1
ATOM 709 C CA . ARG A 1 97 ? -3.898 9.525 12.559 1.00 94.44 97 ARG A CA 1
ATOM 710 C C . ARG A 1 97 ? -3.811 10.864 11.826 1.00 94.44 97 ARG A C 1
ATOM 712 O O . ARG A 1 97 ? -3.800 10.884 10.598 1.00 94.44 97 ARG A O 1
ATOM 719 N N . ASP A 1 98 ? -3.796 11.973 12.557 1.00 95.75 98 ASP A N 1
ATOM 720 C CA . ASP A 1 98 ? -3.788 13.305 11.950 1.00 95.75 98 ASP A CA 1
ATOM 721 C C . ASP A 1 98 ? -2.451 13.590 11.237 1.00 95.75 98 ASP A C 1
ATOM 723 O O . ASP A 1 98 ? -2.458 14.148 10.140 1.00 95.75 98 ASP A O 1
ATOM 727 N N . LEU A 1 99 ? -1.325 13.106 11.777 1.00 95.50 99 LEU A N 1
ATOM 728 C CA . LEU A 1 99 ? -0.012 13.150 11.117 1.00 95.50 99 LEU A CA 1
ATOM 729 C C . LEU A 1 99 ? 0.038 12.286 9.849 1.00 95.50 99 LEU A C 1
ATOM 731 O O . LEU A 1 99 ? 0.604 12.704 8.843 1.00 95.50 99 LEU A O 1
ATOM 735 N N . PHE A 1 100 ? -0.595 11.111 9.846 1.00 94.62 100 PHE A N 1
ATOM 736 C CA . PHE A 1 100 ? -0.691 10.286 8.638 1.00 94.62 100 PHE A CA 1
ATOM 737 C C . PHE A 1 100 ? -1.574 10.923 7.562 1.00 94.62 100 PHE A C 1
ATOM 739 O O . PHE A 1 100 ? -1.241 10.853 6.383 1.00 94.62 100 PHE A O 1
ATOM 746 N N . ARG A 1 101 ? -2.644 11.627 7.943 1.00 94.88 101 ARG A N 1
ATOM 747 C CA . ARG A 1 101 ? -3.426 12.436 6.993 1.00 94.88 101 ARG A CA 1
ATOM 748 C C . ARG A 1 101 ? -2.626 13.606 6.434 1.00 94.88 101 ARG A C 1
ATOM 750 O O . ARG A 1 101 ? -2.750 13.917 5.253 1.00 94.88 101 ARG A O 1
ATOM 757 N N . GLU A 1 102 ? -1.798 14.246 7.258 1.00 94.12 102 GLU A N 1
ATOM 758 C CA . GLU A 1 102 ? -0.860 15.263 6.780 1.00 94.12 102 GLU A CA 1
ATOM 759 C C . GLU A 1 102 ? 0.147 14.661 5.793 1.00 94.12 102 GLU A C 1
ATOM 761 O O . GLU A 1 102 ? 0.393 15.261 4.748 1.00 94.12 102 GLU A O 1
ATOM 766 N N . ALA A 1 103 ? 0.667 13.460 6.069 1.00 92.06 103 ALA A N 1
ATOM 767 C CA . ALA A 1 103 ? 1.535 12.741 5.143 1.00 92.06 103 ALA A CA 1
ATOM 768 C C . ALA A 1 103 ? 0.813 12.463 3.816 1.00 92.06 103 ALA A C 1
ATOM 770 O O . ALA A 1 103 ? 1.323 12.845 2.769 1.00 92.06 103 ALA A O 1
ATOM 771 N N . ALA A 1 104 ? -0.399 11.902 3.842 1.00 92.06 104 ALA A N 1
ATOM 772 C CA . ALA A 1 104 ? -1.194 11.655 2.636 1.00 92.06 104 ALA A CA 1
ATOM 773 C C . ALA A 1 104 ? -1.429 12.939 1.818 1.00 92.06 104 ALA A C 1
ATOM 775 O O . ALA A 1 104 ? -1.287 12.932 0.598 1.00 92.06 104 ALA A O 1
ATOM 776 N N . ALA A 1 105 ? -1.718 14.063 2.481 1.00 90.56 105 ALA A N 1
ATOM 777 C CA . ALA A 1 105 ? -1.904 15.360 1.828 1.00 90.56 105 ALA A CA 1
ATOM 778 C C . ALA A 1 105 ? -0.596 15.985 1.300 1.00 90.56 105 ALA A C 1
ATOM 780 O O . ALA A 1 105 ? -0.632 16.793 0.372 1.00 90.56 105 ALA A O 1
ATOM 781 N N . ALA A 1 106 ? 0.545 15.654 1.907 1.00 88.31 106 ALA A N 1
ATOM 782 C CA . ALA A 1 106 ? 1.873 16.103 1.496 1.00 88.31 106 ALA A CA 1
ATOM 783 C C . ALA A 1 106 ? 2.515 15.202 0.431 1.00 88.31 106 ALA A C 1
ATOM 785 O O . ALA A 1 106 ? 3.521 15.592 -0.160 1.00 88.31 106 ALA A O 1
ATOM 786 N 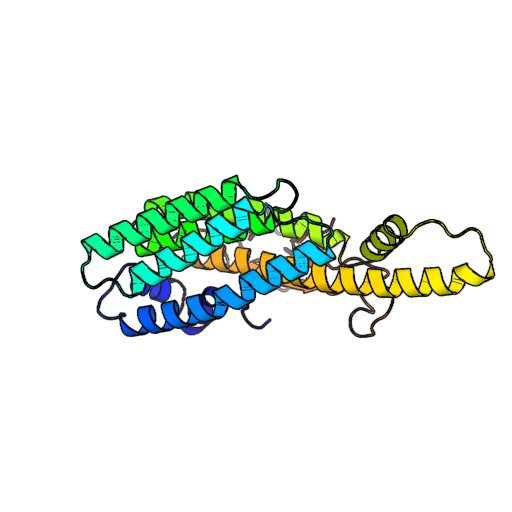N . ALA A 1 107 ? 1.969 14.008 0.197 1.00 86.00 107 ALA A N 1
ATOM 787 C CA . ALA A 1 107 ? 2.447 13.107 -0.836 1.00 86.00 107 ALA A CA 1
ATOM 788 C C . ALA A 1 107 ? 2.386 13.787 -2.210 1.00 86.00 107 ALA A C 1
ATOM 790 O O . ALA A 1 107 ? 1.427 14.484 -2.557 1.00 86.00 107 ALA A O 1
ATOM 791 N N . SER A 1 108 ? 3.429 13.580 -3.010 1.00 73.31 108 SER A N 1
ATOM 792 C CA . SER A 1 108 ? 3.479 14.136 -4.358 1.00 73.31 108 SER A CA 1
ATOM 793 C C . SER A 1 108 ? 2.364 13.530 -5.208 1.00 73.31 108 SER A C 1
ATOM 795 O O . SER A 1 108 ? 2.141 12.322 -5.181 1.00 73.31 108 SER A O 1
ATOM 797 N N . ALA A 1 109 ? 1.728 14.333 -6.068 1.00 68.69 109 ALA A N 1
ATOM 798 C CA . ALA A 1 109 ? 0.773 13.823 -7.059 1.00 68.69 109 ALA A CA 1
ATOM 799 C C . ALA A 1 109 ? 1.385 12.772 -8.012 1.00 68.69 109 ALA A C 1
ATOM 801 O O . ALA A 1 109 ? 0.645 12.083 -8.715 1.00 68.69 109 ALA A O 1
ATOM 802 N N . LYS A 1 110 ? 2.724 12.682 -8.051 1.00 70.19 110 LYS A N 1
ATOM 803 C CA . LYS A 1 110 ? 3.491 11.681 -8.800 1.00 70.19 110 LYS A CA 1
ATOM 804 C C . LYS A 1 110 ? 3.733 10.375 -8.041 1.00 70.19 110 LYS A C 1
ATOM 806 O O . LYS A 1 110 ? 4.260 9.467 -8.654 1.00 70.19 110 LYS A O 1
ATOM 811 N N . SER A 1 111 ? 3.378 10.278 -6.759 1.00 82.31 111 SER A N 1
ATOM 812 C CA . SER A 1 111 ? 3.643 9.077 -5.962 1.00 82.31 111 SER A CA 1
ATOM 813 C C . SER A 1 111 ? 2.369 8.574 -5.268 1.00 82.31 111 SER A C 1
ATOM 815 O O . SER A 1 111 ? 2.190 8.753 -4.061 1.00 82.31 111 SER A O 1
ATOM 817 N N . PRO A 1 112 ? 1.439 7.938 -6.012 1.00 91.38 112 PRO A N 1
ATOM 818 C CA . PRO A 1 112 ? 0.222 7.357 -5.439 1.00 91.38 112 PRO A CA 1
ATOM 819 C C . PRO A 1 112 ? 0.511 6.326 -4.336 1.00 91.38 112 PRO A C 1
ATOM 821 O O . PRO A 1 112 ? -0.249 6.209 -3.379 1.00 91.38 112 PRO A O 1
ATOM 824 N N . LEU A 1 113 ? 1.653 5.639 -4.412 1.00 90.31 113 LEU A N 1
ATOM 825 C CA . LEU A 1 113 ? 2.086 4.676 -3.401 1.00 90.31 113 LEU A CA 1
ATOM 826 C C . LEU A 1 113 ? 2.277 5.322 -2.018 1.00 90.31 113 LEU A C 1
ATOM 828 O O . LEU A 1 113 ? 1.883 4.741 -1.007 1.00 90.31 113 LEU A O 1
ATOM 832 N N . GLN A 1 114 ? 2.802 6.553 -1.964 1.00 90.38 114 GLN A N 1
ATOM 833 C CA . GLN A 1 114 ? 2.942 7.309 -0.714 1.00 90.38 114 GLN A CA 1
ATOM 834 C C . GLN A 1 114 ? 1.586 7.561 -0.042 1.00 90.38 114 GLN A C 1
ATOM 836 O O . GLN A 1 114 ? 1.469 7.419 1.178 1.00 90.38 114 GLN A O 1
ATOM 841 N N . ILE A 1 115 ? 0.568 7.913 -0.838 1.00 93.56 115 ILE A N 1
ATOM 842 C CA . ILE A 1 115 ? -0.806 8.134 -0.365 1.00 93.56 115 ILE A CA 1
ATOM 843 C C . ILE A 1 115 ? -1.371 6.827 0.194 1.00 93.56 115 ILE A C 1
ATOM 845 O O . ILE A 1 115 ? -1.880 6.816 1.312 1.00 93.56 115 ILE A O 1
ATOM 849 N N . ALA A 1 116 ? -1.226 5.721 -0.542 1.00 93.69 116 ALA A N 1
ATOM 850 C CA . ALA A 1 116 ? -1.733 4.418 -0.124 1.00 93.69 116 ALA A CA 1
ATOM 851 C C . ALA A 1 116 ? -1.131 3.962 1.217 1.00 93.69 116 ALA A C 1
ATOM 853 O O . ALA A 1 116 ? -1.856 3.532 2.115 1.00 93.69 116 ALA A O 1
ATOM 854 N N . VAL A 1 117 ? 0.186 4.123 1.389 1.00 91.75 117 VAL A N 1
ATOM 855 C CA . VAL A 1 117 ? 0.878 3.806 2.647 1.00 91.75 117 VAL A CA 1
ATOM 856 C C . VAL A 1 117 ? 0.399 4.695 3.797 1.00 91.75 117 VAL A C 1
ATOM 858 O O . VAL A 1 117 ? 0.173 4.203 4.901 1.00 91.75 117 VAL A O 1
ATOM 861 N N . ALA A 1 118 ? 0.219 5.995 3.568 1.00 93.00 118 ALA A N 1
ATOM 862 C CA . ALA A 1 118 ? -0.266 6.896 4.608 1.00 93.00 118 ALA A CA 1
ATOM 863 C C . ALA A 1 118 ? -1.706 6.553 5.037 1.00 93.00 118 ALA A C 1
ATOM 865 O O . ALA A 1 118 ? -1.985 6.443 6.232 1.00 93.00 118 ALA A O 1
ATOM 866 N N . GLU A 1 119 ? -2.605 6.301 4.082 1.00 94.69 119 GLU A N 1
ATOM 867 C CA . GLU A 1 119 ? -4.004 5.944 4.361 1.00 94.69 119 GLU A CA 1
ATOM 868 C C . GLU A 1 119 ? -4.155 4.569 5.019 1.00 94.69 119 GLU A C 1
ATOM 870 O O . GLU A 1 119 ? -5.024 4.383 5.876 1.00 94.69 119 GLU A O 1
ATOM 875 N N . ARG A 1 120 ? -3.243 3.628 4.740 1.00 92.50 120 ARG A N 1
ATOM 876 C CA . ARG A 1 120 ? -3.118 2.394 5.528 1.00 92.50 120 ARG A CA 1
ATOM 877 C C . ARG A 1 120 ? -2.959 2.703 7.013 1.00 92.50 120 ARG A C 1
ATOM 879 O O . ARG A 1 120 ? -3.697 2.164 7.836 1.00 92.50 120 ARG A O 1
ATOM 886 N N . TYR A 1 121 ? -2.047 3.598 7.382 1.00 90.69 121 TYR A N 1
ATOM 887 C CA . TYR A 1 121 ? -1.877 3.959 8.788 1.00 90.69 121 TYR A CA 1
ATOM 888 C C . TYR A 1 121 ? -3.081 4.715 9.367 1.00 90.69 121 TYR A C 1
ATOM 890 O O . TYR A 1 121 ? -3.408 4.526 10.541 1.00 90.69 121 TYR A O 1
ATOM 898 N N . VAL A 1 122 ? -3.793 5.514 8.565 1.00 93.38 122 VAL A N 1
ATOM 899 C CA . VAL A 1 122 ? -5.053 6.156 8.984 1.00 93.38 122 VAL A CA 1
ATOM 900 C C . VAL A 1 122 ? -6.118 5.111 9.332 1.00 93.38 122 VAL A C 1
ATOM 902 O O . VAL A 1 122 ? -6.782 5.239 10.371 1.00 93.38 122 VAL A O 1
ATOM 905 N N . ALA A 1 123 ? -6.266 4.069 8.507 1.00 91.50 123 ALA A N 1
ATOM 906 C CA . ALA A 1 123 ? -7.182 2.958 8.758 1.00 91.50 123 ALA A CA 1
ATOM 907 C C . ALA A 1 123 ? -6.835 2.238 10.070 1.00 91.50 123 ALA A C 1
ATOM 909 O O . ALA A 1 123 ? -7.705 2.044 10.921 1.00 91.50 123 ALA A O 1
ATOM 910 N N . LEU A 1 124 ? -5.554 1.934 10.284 1.00 87.50 124 LEU A N 1
ATOM 911 C CA . LEU A 1 124 ? -5.078 1.257 11.492 1.00 87.50 124 LEU A CA 1
ATOM 912 C C . LEU A 1 124 ? -5.262 2.090 12.752 1.00 87.50 124 LEU A C 1
ATOM 914 O O . LEU A 1 124 ? -5.776 1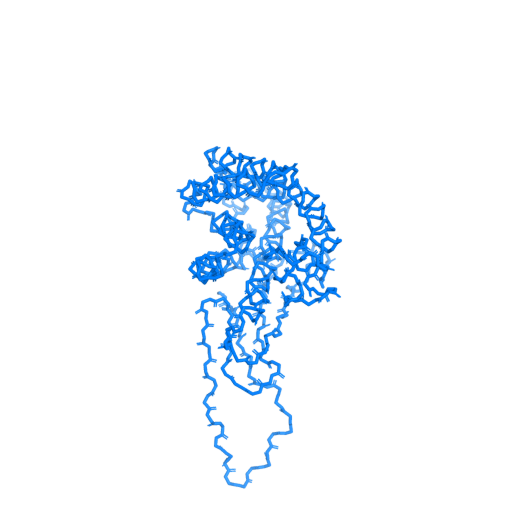.582 13.743 1.00 87.50 124 LEU A O 1
ATOM 918 N N . CYS A 1 125 ? -4.921 3.378 12.720 1.00 89.19 125 CYS A N 1
ATOM 919 C CA . CYS A 1 125 ? -5.145 4.261 13.863 1.00 89.19 125 CYS A CA 1
ATOM 920 C C . CYS A 1 125 ? -6.638 4.370 14.198 1.00 89.19 125 CYS A C 1
ATOM 922 O O . CYS A 1 125 ? -7.008 4.404 15.369 1.00 89.19 125 CYS A O 1
ATOM 924 N N . SER A 1 126 ? -7.505 4.403 13.181 1.00 89.12 126 SER A N 1
ATOM 925 C CA . SER A 1 126 ? -8.959 4.447 13.375 1.00 89.12 126 SER A CA 1
ATOM 926 C C . SER A 1 126 ? -9.485 3.156 14.001 1.00 89.12 126 SER A C 1
ATOM 928 O O . SER A 1 126 ? -10.276 3.206 14.943 1.00 89.12 126 SER A O 1
ATOM 930 N N . LEU A 1 127 ? -8.995 2.008 13.535 1.00 85.75 127 LEU A N 1
ATOM 931 C CA . LEU A 1 127 ? -9.338 0.702 14.083 1.00 85.75 127 LEU A CA 1
ATOM 932 C C . LEU A 1 127 ? -8.873 0.560 15.541 1.00 85.75 127 LEU A C 1
ATOM 934 O O . LEU A 1 127 ? -9.675 0.215 16.408 1.00 85.75 127 LEU A O 1
ATOM 938 N N . SER A 1 128 ? -7.618 0.919 15.822 1.00 82.44 128 SER A N 1
ATOM 939 C CA . SER A 1 128 ? -7.023 0.896 17.165 1.00 82.44 128 SER A CA 1
ATOM 940 C C . SER A 1 128 ? -7.679 1.875 18.138 1.00 82.44 128 SER A C 1
ATOM 942 O O . SER A 1 128 ? -7.682 1.655 19.346 1.00 82.44 128 SER A O 1
ATOM 944 N N . ALA A 1 129 ? -8.265 2.961 17.629 1.00 83.50 129 ALA A N 1
ATOM 945 C CA . ALA A 1 129 ? -9.035 3.913 18.424 1.00 83.50 129 ALA A CA 1
ATOM 946 C C . ALA A 1 129 ? -10.487 3.458 18.681 1.00 83.50 129 ALA A C 1
ATOM 948 O O . ALA A 1 129 ? -11.284 4.244 19.194 1.00 83.50 129 ALA A O 1
ATOM 949 N N . GLY A 1 130 ? -10.861 2.232 18.292 1.00 82.75 130 GLY A N 1
ATOM 950 C CA . GLY A 1 130 ? -12.224 1.720 18.448 1.00 82.75 130 GLY A CA 1
ATOM 951 C C . GLY A 1 130 ? -13.241 2.419 17.542 1.00 82.75 130 GLY A C 1
ATOM 952 O O . GLY A 1 130 ? -14.422 2.483 17.878 1.00 82.75 130 GLY A O 1
ATOM 953 N N . ARG A 1 131 ? -12.794 2.957 16.399 1.00 85.69 131 ARG A N 1
ATOM 954 C CA . ARG A 1 131 ? -13.624 3.654 15.405 1.00 85.69 131 ARG A CA 1
ATOM 955 C C . ARG A 1 131 ? -13.699 2.897 14.073 1.00 85.69 131 ARG A C 1
ATOM 957 O O . ARG A 1 131 ? -13.199 3.384 13.053 1.00 85.69 131 ARG A O 1
ATOM 964 N N . PRO A 1 132 ? -14.316 1.700 14.050 1.00 85.69 132 PRO A N 1
ATOM 965 C CA . PRO A 1 132 ? -14.446 0.905 12.829 1.00 85.69 132 PRO A CA 1
ATOM 966 C C . PRO A 1 132 ? -15.320 1.587 11.765 1.00 85.69 132 PRO A C 1
ATOM 968 O O . PRO A 1 132 ? -15.176 1.297 10.584 1.00 85.69 132 PRO A O 1
ATOM 971 N N . ASP A 1 133 ? -16.185 2.525 12.160 1.00 87.81 133 ASP A N 1
ATOM 972 C CA . ASP A 1 133 ? -17.015 3.352 11.275 1.00 87.81 133 ASP A CA 1
ATOM 973 C C . ASP A 1 133 ? -16.192 4.266 10.354 1.00 87.81 133 ASP A C 1
ATOM 975 O O . ASP A 1 133 ? -16.637 4.612 9.262 1.00 87.81 133 ASP A O 1
ATOM 979 N N . ALA A 1 134 ? -14.989 4.651 10.784 1.00 87.81 134 ALA A N 1
ATOM 980 C CA . ALA A 1 134 ? -14.108 5.558 10.053 1.00 87.81 134 ALA A CA 1
ATOM 981 C C . ALA A 1 134 ? -13.150 4.842 9.093 1.00 87.81 134 ALA A C 1
ATOM 983 O O . ALA A 1 134 ? -12.559 5.485 8.227 1.00 87.81 134 ALA A O 1
ATOM 984 N N . VAL A 1 135 ? -12.983 3.529 9.262 1.00 89.94 135 VAL A N 1
ATOM 985 C CA . VAL A 1 135 ? -12.053 2.708 8.478 1.00 89.94 135 VAL A CA 1
ATOM 986 C C . VAL A 1 135 ? -12.430 2.642 6.990 1.00 89.94 135 VAL A C 1
ATOM 988 O O . VAL A 1 135 ? -11.523 2.812 6.179 1.00 89.94 135 VAL A O 1
ATOM 991 N N . PRO A 1 136 ? -13.712 2.487 6.584 1.00 92.38 136 PRO A N 1
ATOM 992 C CA . PRO A 1 136 ? -14.078 2.377 5.170 1.00 92.38 136 PRO A CA 1
ATOM 993 C C . PRO A 1 136 ? -13.566 3.530 4.299 1.00 92.38 136 PRO A C 1
ATOM 995 O O . PRO A 1 136 ? -12.995 3.278 3.250 1.00 92.38 136 PRO A O 1
ATOM 998 N N . ALA A 1 137 ? -13.668 4.779 4.765 1.00 92.62 137 ALA A N 1
ATOM 999 C CA . ALA A 1 137 ? -13.210 5.936 3.992 1.00 92.62 137 ALA A CA 1
ATOM 1000 C C . ALA A 1 137 ? -11.684 5.942 3.756 1.00 92.62 137 ALA A C 1
ATOM 1002 O O . ALA A 1 137 ? -11.216 6.355 2.694 1.00 92.62 137 ALA A O 1
ATOM 1003 N N . ALA A 1 138 ? -10.908 5.477 4.741 1.00 93.12 138 ALA A N 1
ATOM 1004 C CA . ALA A 1 138 ? -9.460 5.329 4.598 1.00 93.12 138 ALA A CA 1
ATOM 1005 C C . ALA A 1 138 ? -9.115 4.170 3.649 1.00 93.12 138 ALA A C 1
ATOM 1007 O O . ALA A 1 138 ? -8.238 4.314 2.803 1.00 93.12 138 ALA A O 1
ATOM 1008 N N . LEU A 1 139 ? -9.844 3.049 3.735 1.00 93.94 139 LEU A N 1
ATOM 1009 C CA . LEU A 1 139 ? -9.667 1.913 2.825 1.00 93.94 139 LEU A CA 1
ATOM 1010 C C . LEU A 1 139 ? -10.023 2.263 1.375 1.00 93.94 139 LEU A C 1
ATOM 1012 O O . LEU A 1 139 ? -9.308 1.842 0.475 1.00 93.94 139 LEU A O 1
ATOM 1016 N N . ASP A 1 140 ? -11.065 3.062 1.136 1.00 94.25 140 ASP A N 1
ATOM 1017 C CA . ASP A 1 140 ? -11.418 3.532 -0.210 1.00 94.25 140 ASP A CA 1
ATOM 1018 C C . ASP A 1 140 ? -10.272 4.356 -0.820 1.00 94.25 140 ASP A C 1
ATOM 1020 O O . ASP A 1 140 ? -9.826 4.085 -1.935 1.00 94.25 140 ASP A O 1
ATOM 1024 N N . THR A 1 141 ? -9.721 5.300 -0.049 1.00 94.94 141 THR A N 1
ATOM 1025 C CA . THR A 1 141 ? -8.604 6.147 -0.502 1.00 94.94 141 THR A CA 1
ATOM 1026 C C . THR A 1 141 ? -7.323 5.331 -0.712 1.00 94.94 141 THR A C 1
ATOM 1028 O O . THR A 1 141 ? -6.612 5.533 -1.698 1.00 94.94 141 THR A O 1
ATOM 1031 N N . LEU A 1 142 ? -7.043 4.374 0.180 1.00 94.88 142 LEU A N 1
ATOM 1032 C CA . LEU A 1 142 ? -5.951 3.412 0.027 1.00 94.88 142 LEU A CA 1
ATOM 1033 C C . LEU A 1 142 ? -6.115 2.610 -1.265 1.00 94.88 142 LEU A C 1
ATOM 1035 O O . LEU A 1 142 ? -5.166 2.525 -2.042 1.00 94.88 142 LEU A O 1
ATOM 1039 N N . ASN A 1 143 ? -7.303 2.050 -1.509 1.00 95.25 143 ASN A N 1
ATOM 1040 C CA . ASN A 1 143 ? -7.594 1.222 -2.676 1.00 95.25 143 ASN A CA 1
ATOM 1041 C C . ASN A 1 143 ? -7.377 1.995 -3.976 1.00 95.25 143 ASN A C 1
ATOM 1043 O O . ASN A 1 143 ? -6.703 1.492 -4.874 1.00 95.25 143 ASN A O 1
ATOM 1047 N N . ASP A 1 144 ? -7.900 3.219 -4.063 1.00 95.31 144 ASP A N 1
ATOM 1048 C CA . ASP A 1 144 ? -7.706 4.097 -5.218 1.00 95.31 144 ASP A CA 1
ATOM 1049 C C . ASP A 1 144 ? -6.220 4.379 -5.467 1.00 95.31 144 ASP A C 1
ATOM 1051 O O . ASP A 1 144 ? -5.725 4.245 -6.590 1.00 95.31 144 ASP A O 1
ATOM 1055 N N . ALA A 1 145 ? -5.489 4.748 -4.415 1.00 95.31 145 ALA A N 1
ATOM 1056 C CA . ALA A 1 145 ? -4.088 5.123 -4.508 1.00 95.31 145 ALA A CA 1
ATOM 1057 C C . ALA A 1 145 ? -3.172 3.931 -4.841 1.00 95.31 145 ALA A C 1
ATOM 1059 O O . ALA A 1 145 ? -2.311 4.052 -5.713 1.00 95.31 145 ALA A O 1
ATOM 1060 N N . ALA A 1 146 ? -3.384 2.772 -4.208 1.00 95.06 146 ALA A N 1
ATOM 1061 C CA . ALA A 1 146 ? -2.621 1.549 -4.461 1.00 95.06 146 ALA A CA 1
ATOM 1062 C C . ALA A 1 146 ? -2.905 0.993 -5.861 1.00 95.06 146 ALA A C 1
ATOM 1064 O O . ALA A 1 146 ? -1.983 0.629 -6.587 1.00 95.06 146 ALA A O 1
ATOM 1065 N N . PHE A 1 147 ? -4.170 0.990 -6.290 1.00 95.06 147 PHE A N 1
ATOM 1066 C CA . PHE A 1 147 ? -4.530 0.577 -7.644 1.00 95.06 147 PHE A CA 1
ATOM 1067 C C . PHE A 1 147 ? -3.930 1.513 -8.703 1.00 95.06 147 PHE A C 1
ATOM 1069 O O . PHE A 1 147 ? -3.447 1.071 -9.749 1.00 95.06 147 PHE A O 1
ATOM 1076 N N . ARG A 1 148 ? -3.904 2.820 -8.428 1.00 94.25 148 ARG A N 1
ATOM 1077 C CA . ARG A 1 148 ? -3.244 3.789 -9.300 1.00 94.25 148 ARG A CA 1
ATOM 1078 C C . ARG A 1 148 ? -1.730 3.571 -9.360 1.00 94.25 148 ARG A C 1
ATOM 1080 O O . ARG A 1 148 ? -1.191 3.541 -10.459 1.00 94.25 148 ARG A O 1
ATOM 1087 N N . ALA A 1 149 ? -1.065 3.365 -8.221 1.00 92.88 149 ALA A N 1
ATOM 1088 C CA . ALA A 1 149 ? 0.361 3.029 -8.179 1.00 92.88 149 ALA A CA 1
ATOM 1089 C C . ALA A 1 149 ? 0.658 1.778 -9.019 1.00 92.88 149 ALA A C 1
ATOM 1091 O O . ALA A 1 149 ? 1.533 1.810 -9.881 1.00 92.88 149 ALA A O 1
ATOM 1092 N N . LEU A 1 150 ? -0.144 0.722 -8.850 1.00 94.06 150 LEU A N 1
ATOM 1093 C CA . LEU A 1 150 ? -0.031 -0.520 -9.610 1.00 94.06 150 LEU A CA 1
ATOM 1094 C C . LEU A 1 150 ? -0.155 -0.292 -11.124 1.00 94.06 150 LEU A C 1
ATOM 1096 O O . LEU A 1 150 ? 0.688 -0.736 -11.899 1.00 94.06 150 LEU A O 1
ATOM 1100 N N . THR A 1 151 ? -1.205 0.403 -11.562 1.00 92.81 151 THR A N 1
ATOM 1101 C CA . THR A 1 151 ? -1.470 0.623 -12.996 1.00 92.81 151 THR A CA 1
ATOM 1102 C C . THR A 1 151 ? -0.481 1.581 -13.661 1.00 92.81 151 THR A C 1
ATOM 1104 O O . THR A 1 151 ? -0.209 1.434 -14.853 1.00 92.81 151 THR A O 1
ATOM 1107 N N . GLU A 1 152 ? 0.092 2.530 -12.916 1.00 91.69 152 GLU A N 1
ATOM 1108 C CA . GLU A 1 152 ? 1.171 3.400 -13.398 1.00 91.69 152 GLU A CA 1
ATOM 1109 C C . GLU A 1 152 ? 2.524 2.658 -13.458 1.00 91.69 152 GLU A C 1
ATOM 1111 O O . GLU A 1 152 ? 3.316 2.909 -14.372 1.00 91.69 152 GLU A O 1
ATOM 1116 N N . ALA A 1 153 ? 2.765 1.710 -12.545 1.00 91.75 153 ALA A N 1
ATOM 1117 C CA . ALA A 1 153 ? 4.001 0.934 -12.444 1.00 91.75 153 ALA A CA 1
ATOM 1118 C C . ALA A 1 153 ? 4.081 -0.225 -13.451 1.00 91.75 153 ALA A C 1
ATOM 1120 O O . ALA A 1 153 ? 5.101 -0.379 -14.120 1.00 91.75 153 ALA A O 1
ATOM 1121 N N . LEU A 1 154 ? 2.998 -0.992 -13.639 1.00 91.56 154 LEU A N 1
ATOM 1122 C CA . LEU A 1 154 ? 2.972 -2.172 -14.517 1.00 91.56 154 LEU A CA 1
ATOM 1123 C C . LEU A 1 154 ? 3.577 -1.940 -15.913 1.00 91.56 154 LEU A C 1
ATOM 1125 O O . LEU A 1 154 ? 4.408 -2.743 -16.325 1.00 91.56 154 LEU A O 1
ATOM 1129 N N . PRO A 1 155 ? 3.270 -0.850 -16.647 1.00 90.31 155 PRO A N 1
ATOM 1130 C CA . PRO A 1 155 ? 3.894 -0.582 -17.941 1.00 90.31 155 PRO A CA 1
ATOM 1131 C C . PRO A 1 155 ? 5.425 -0.529 -17.910 1.00 90.31 155 PRO A C 1
ATOM 1133 O O . PRO A 1 155 ? 6.057 -0.877 -18.910 1.00 90.31 155 PRO A O 1
ATOM 1136 N N . LEU A 1 156 ? 5.998 -0.044 -16.804 1.00 90.81 156 LEU A N 1
ATOM 1137 C CA . LEU A 1 156 ? 7.439 0.052 -16.586 1.00 90.81 156 LEU A CA 1
ATOM 1138 C C . LEU A 1 156 ? 8.047 -1.299 -16.197 1.00 90.81 156 LEU A C 1
ATOM 1140 O O . LEU A 1 156 ? 9.234 -1.484 -16.426 1.00 90.81 156 LEU A O 1
ATOM 1144 N N . PHE A 1 157 ? 7.249 -2.266 -15.738 1.00 91.44 157 PHE A N 1
ATOM 1145 C CA . PHE A 1 157 ? 7.684 -3.643 -15.503 1.00 91.44 157 PHE A CA 1
ATOM 1146 C C . PHE A 1 157 ? 7.796 -4.400 -16.835 1.00 91.44 157 PHE A C 1
ATOM 1148 O O . PHE A 1 157 ? 7.010 -5.294 -17.155 1.00 91.44 157 PHE A O 1
ATOM 1155 N N . GLY A 1 158 ? 8.723 -3.967 -17.688 1.00 90.81 158 GLY A N 1
ATOM 1156 C CA . GLY A 1 158 ? 8.854 -4.455 -19.053 1.00 90.81 158 GLY A CA 1
ATOM 1157 C C . GLY A 1 158 ? 9.611 -3.487 -19.966 1.00 90.81 158 GLY A C 1
ATOM 1158 O O . GLY A 1 158 ? 10.436 -2.696 -19.505 1.00 90.81 158 GLY A O 1
ATOM 1159 N N . PRO A 1 159 ? 9.331 -3.481 -21.283 1.00 90.94 159 PRO A N 1
ATOM 1160 C CA . PRO A 1 159 ? 10.142 -2.746 -22.253 1.00 90.94 159 PRO A CA 1
ATOM 1161 C C . PRO A 1 159 ? 10.182 -1.225 -22.016 1.00 90.94 159 PRO A C 1
ATOM 1163 O O . PRO A 1 159 ? 11.173 -0.580 -22.374 1.00 90.94 159 PRO A O 1
ATOM 1166 N N . LYS A 1 160 ? 9.148 -0.636 -21.390 1.00 92.12 160 LYS A N 1
ATOM 1167 C CA . LYS A 1 160 ? 9.105 0.815 -21.150 1.00 92.12 160 LYS A CA 1
ATOM 1168 C C . LYS A 1 160 ? 10.120 1.286 -20.101 1.00 92.12 160 LYS A C 1
ATOM 1170 O O . LYS A 1 160 ? 10.491 2.459 -20.161 1.00 92.12 160 LYS A O 1
ATOM 1175 N N . ALA A 1 161 ? 10.619 0.425 -19.205 1.00 91.25 161 ALA A N 1
ATOM 1176 C CA . ALA A 1 161 ? 11.723 0.791 -18.307 1.00 91.25 161 ALA A CA 1
ATOM 1177 C C . ALA A 1 161 ? 12.972 1.192 -19.101 1.00 91.25 161 ALA A C 1
ATOM 1179 O O . ALA A 1 161 ? 13.539 2.258 -18.874 1.00 91.25 161 ALA A O 1
ATOM 1180 N N . TYR A 1 162 ? 13.340 0.417 -20.122 1.00 91.19 162 TYR A N 1
ATOM 1181 C CA . TYR A 1 162 ? 14.499 0.725 -20.965 1.00 91.19 162 TYR A CA 1
ATOM 1182 C C . TYR A 1 162 ? 14.288 1.968 -21.839 1.00 91.19 162 TYR A C 1
ATOM 1184 O O . TYR A 1 162 ? 15.243 2.672 -22.178 1.00 91.19 162 TYR A O 1
ATOM 1192 N N . ASP A 1 163 ? 13.045 2.267 -22.217 1.00 91.19 163 ASP A N 1
ATOM 1193 C CA . ASP A 1 163 ? 12.718 3.519 -22.901 1.00 91.19 163 ASP A CA 1
ATOM 1194 C C . ASP A 1 163 ? 12.852 4.722 -21.955 1.00 91.19 163 ASP A C 1
ATOM 1196 O O . ASP A 1 163 ? 13.435 5.744 -22.344 1.00 91.19 163 ASP A O 1
ATOM 1200 N N . LYS A 1 164 ? 12.406 4.581 -20.698 1.00 88.06 164 LYS A N 1
ATOM 1201 C CA . LYS A 1 164 ? 12.616 5.570 -19.629 1.00 88.06 164 LYS A CA 1
ATOM 1202 C C . LYS A 1 164 ? 14.115 5.772 -19.374 1.00 88.06 164 LYS A C 1
ATOM 1204 O O . LYS A 1 164 ? 14.579 6.909 -19.485 1.00 88.06 164 LYS A O 1
ATOM 1209 N N . ALA A 1 165 ? 14.892 4.702 -19.201 1.00 88.38 165 ALA A N 1
ATOM 1210 C CA . ALA A 1 165 ? 16.353 4.744 -19.066 1.00 88.38 165 ALA A CA 1
ATOM 1211 C C . ALA A 1 165 ? 17.027 5.463 -20.250 1.00 88.38 165 ALA A C 1
ATOM 1213 O O . ALA A 1 165 ? 17.870 6.351 -20.084 1.00 88.38 165 ALA A O 1
ATOM 1214 N N . ARG A 1 166 ? 16.599 5.162 -21.484 1.00 89.19 166 ARG A N 1
ATOM 1215 C CA . ARG A 1 166 ? 17.115 5.818 -22.697 1.00 89.19 166 ARG A CA 1
ATOM 1216 C C . ARG A 1 166 ? 16.838 7.321 -22.721 1.00 89.19 166 ARG A C 1
ATOM 1218 O O . ARG A 1 166 ? 17.641 8.050 -23.312 1.00 89.19 166 ARG A O 1
ATOM 1225 N N . SER A 1 167 ? 15.721 7.765 -22.144 1.00 87.69 167 SER A N 1
ATOM 1226 C CA . SER A 1 167 ? 15.342 9.181 -22.056 1.00 87.69 167 SER A CA 1
ATOM 1227 C C . SER A 1 167 ? 16.127 9.946 -20.985 1.00 87.69 167 SER A C 1
ATOM 1229 O O . SER A 1 167 ? 16.445 11.115 -21.197 1.00 87.69 167 SER A O 1
ATOM 1231 N N . GLN A 1 168 ? 16.504 9.275 -19.891 1.00 84.19 168 GLN A N 1
ATOM 1232 C CA . GLN A 1 168 ? 17.304 9.846 -18.802 1.00 84.19 168 GLN A CA 1
ATOM 1233 C C . GLN A 1 168 ? 18.784 10.010 -19.189 1.00 84.19 168 GLN A C 1
ATOM 1235 O O . GLN A 1 168 ? 19.469 10.906 -18.697 1.00 84.19 168 GLN A O 1
ATOM 1240 N N . LEU A 1 169 ? 19.287 9.189 -20.119 1.00 82.62 169 LEU A N 1
ATOM 1241 C CA . LEU A 1 169 ? 20.679 9.252 -20.563 1.00 82.62 169 LEU A CA 1
ATOM 1242 C C . LEU A 1 169 ? 20.895 10.238 -21.729 1.00 82.62 169 LEU A C 1
ATOM 1244 O O . LEU A 1 169 ? 20.269 10.094 -22.791 1.00 82.62 169 LEU A O 1
ATOM 1248 N N . PRO A 1 170 ? 21.866 11.172 -21.626 1.00 76.62 170 PRO A N 1
ATOM 1249 C CA . PRO A 1 170 ? 22.153 12.135 -22.684 1.00 76.62 170 PRO A CA 1
ATOM 1250 C C . PRO A 1 170 ? 22.519 11.443 -24.007 1.00 76.62 170 PRO A C 1
ATOM 1252 O O . PRO A 1 170 ? 23.116 10.359 -24.049 1.00 76.62 170 PRO A O 1
ATOM 1255 N N . ARG A 1 171 ? 22.154 12.072 -25.130 1.00 72.56 171 ARG A N 1
ATOM 1256 C CA . ARG A 1 171 ? 22.470 11.557 -26.471 1.00 72.56 171 ARG A CA 1
ATOM 1257 C C . ARG A 1 171 ? 23.969 11.719 -26.737 1.00 72.56 171 ARG A C 1
ATOM 1259 O O . ARG A 1 171 ? 24.444 12.837 -26.916 1.00 72.56 171 ARG A O 1
ATOM 1266 N N . SER A 1 172 ? 24.718 10.617 -26.789 1.00 59.91 172 SER A N 1
ATOM 1267 C CA . SER A 1 172 ? 26.129 10.635 -27.191 1.00 59.91 172 SER A CA 1
ATOM 1268 C C . SER A 1 172 ? 26.255 10.492 -28.718 1.00 59.91 172 SER A C 1
ATOM 1270 O O . SER A 1 172 ? 25.720 9.570 -29.331 1.00 59.91 172 SER A O 1
ATOM 1272 N N . SER A 1 173 ? 26.958 11.425 -29.366 1.00 54.00 173 SER A N 1
ATOM 1273 C CA . SER A 1 173 ? 27.124 11.478 -30.832 1.00 54.00 173 SER A CA 1
ATOM 1274 C C . SER A 1 173 ? 28.394 10.782 -31.352 1.00 54.00 173 SER A C 1
ATOM 1276 O O . SER A 1 173 ? 28.619 10.748 -32.559 1.00 54.00 173 SER A O 1
ATOM 1278 N N . ARG A 1 174 ? 29.228 10.192 -30.481 1.00 60.31 174 ARG A N 1
ATOM 1279 C CA . ARG A 1 174 ? 30.476 9.504 -30.873 1.00 60.31 174 ARG A CA 1
ATOM 1280 C C . ARG A 1 174 ? 30.273 7.987 -30.964 1.00 60.31 174 ARG A C 1
ATOM 1282 O O . ARG A 1 174 ? 29.865 7.366 -29.989 1.00 60.31 174 ARG A O 1
ATOM 1289 N N . LEU A 1 175 ? 30.626 7.395 -32.109 1.00 56.16 175 LEU A N 1
ATOM 1290 C CA . LEU A 1 175 ? 30.450 5.966 -32.432 1.00 56.16 175 LEU A CA 1
ATOM 1291 C C . LEU A 1 175 ? 31.032 4.995 -31.381 1.00 56.16 175 LEU A C 1
ATOM 1293 O O . LEU A 1 175 ? 30.378 4.011 -31.062 1.00 56.16 175 LEU A O 1
ATOM 1297 N N . GLY A 1 176 ? 32.185 5.296 -30.770 1.00 58.28 176 GLY A N 1
ATOM 1298 C CA . GLY A 1 176 ? 32.788 4.461 -29.711 1.00 58.28 176 GLY A CA 1
ATOM 1299 C C . GLY A 1 176 ? 32.138 4.579 -28.321 1.00 58.28 176 GLY A C 1
ATOM 1300 O O . GLY A 1 176 ? 32.463 3.812 -27.423 1.00 58.28 176 GLY A O 1
ATOM 1301 N N . LEU A 1 177 ? 31.220 5.532 -28.131 1.00 61.69 177 LEU A N 1
ATOM 1302 C CA . LEU A 1 177 ? 30.439 5.707 -26.900 1.00 61.69 177 LEU A CA 1
ATOM 1303 C C . LEU A 1 177 ? 29.012 5.151 -27.033 1.00 61.69 177 LEU A C 1
ATOM 1305 O O . LEU A 1 177 ? 28.223 5.320 -26.107 1.00 61.69 177 LEU A O 1
ATOM 1309 N N . ARG A 1 178 ? 28.666 4.530 -28.173 1.00 63.50 178 ARG A N 1
ATOM 1310 C CA . ARG A 1 178 ? 27.342 3.926 -28.390 1.00 63.50 178 ARG A CA 1
ATOM 1311 C C . ARG A 1 178 ? 27.180 2.602 -27.643 1.00 63.50 178 ARG A C 1
ATOM 1313 O O . ARG A 1 178 ? 26.211 2.492 -26.911 1.00 63.50 178 ARG A O 1
ATOM 1320 N N . GLY A 1 179 ? 28.158 1.691 -27.720 1.00 70.62 179 GLY A N 1
ATOM 1321 C CA . GLY A 1 179 ? 28.129 0.428 -26.960 1.00 70.62 179 GLY A CA 1
ATOM 1322 C C . GLY A 1 179 ? 28.038 0.663 -25.448 1.00 70.62 179 GLY A C 1
ATOM 1323 O O . GLY A 1 179 ? 27.096 0.219 -24.811 1.00 70.62 179 GLY A O 1
ATOM 1324 N N . ARG A 1 180 ? 28.892 1.547 -24.909 1.00 79.62 180 ARG A N 1
ATOM 1325 C CA . ARG A 1 180 ? 28.823 1.978 -23.496 1.00 79.62 180 ARG A CA 1
ATOM 1326 C C . ARG A 1 180 ? 27.519 2.683 -23.110 1.00 79.62 180 ARG A C 1
ATOM 1328 O O . ARG A 1 180 ? 27.241 2.842 -21.928 1.00 79.62 180 ARG A O 1
ATOM 1335 N N . ARG A 1 181 ? 26.769 3.226 -24.075 1.00 82.69 181 ARG A N 1
ATOM 1336 C CA . ARG A 1 181 ? 25.467 3.853 -23.812 1.00 82.69 181 ARG A CA 1
ATOM 1337 C C . ARG A 1 181 ? 24.362 2.807 -23.781 1.00 82.69 181 ARG A C 1
ATOM 1339 O O . ARG A 1 181 ? 23.448 2.979 -22.994 1.00 82.69 181 ARG A O 1
ATOM 1346 N N . GLU A 1 182 ? 24.426 1.791 -24.633 1.00 86.38 182 GLU A N 1
ATOM 1347 C CA . GLU A 1 182 ? 23.478 0.673 -24.618 1.00 86.38 182 GLU A CA 1
ATOM 1348 C C . GLU A 1 182 ? 23.636 -0.152 -23.341 1.00 86.38 182 GLU A C 1
ATOM 1350 O O . GLU A 1 182 ? 22.647 -0.299 -22.639 1.00 86.38 182 GLU A O 1
ATOM 1355 N N . GLU A 1 183 ? 24.868 -0.494 -22.944 1.00 86.50 183 GLU A N 1
ATOM 1356 C CA . GLU A 1 183 ? 25.156 -1.141 -21.648 1.00 86.50 183 GLU A CA 1
ATOM 1357 C C . GLU A 1 183 ? 24.544 -0.359 -20.474 1.00 86.50 183 GLU A C 1
ATOM 1359 O O . GLU A 1 183 ? 23.797 -0.909 -19.678 1.00 86.50 183 GLU A O 1
ATOM 1364 N N . ARG A 1 184 ? 24.748 0.965 -20.425 1.00 86.19 184 ARG A N 1
ATOM 1365 C CA . ARG A 1 184 ? 24.149 1.822 -19.384 1.00 86.19 184 ARG A CA 1
ATOM 1366 C C . ARG A 1 184 ? 22.626 1.914 -19.443 1.00 86.19 184 ARG A C 1
ATOM 1368 O O . ARG A 1 184 ? 22.009 2.226 -18.433 1.00 86.19 184 ARG A O 1
ATOM 1375 N N . ILE A 1 185 ? 22.023 1.773 -20.626 1.00 89.38 185 ILE A N 1
ATOM 1376 C CA . ILE A 1 185 ? 20.559 1.735 -20.761 1.00 89.38 185 ILE A CA 1
ATOM 1377 C C . ILE A 1 185 ? 20.034 0.420 -20.209 1.00 89.38 185 ILE A C 1
ATOM 1379 O O . ILE A 1 185 ? 18.965 0.427 -19.612 1.00 89.38 185 ILE A O 1
ATOM 1383 N N . ASP A 1 186 ? 20.746 -0.676 -20.451 1.00 89.06 186 ASP A N 1
ATOM 1384 C CA . ASP A 1 186 ? 20.345 -1.993 -19.983 1.00 89.06 186 ASP A CA 1
ATOM 1385 C C . ASP A 1 186 ? 20.528 -2.092 -18.458 1.00 89.06 186 ASP A C 1
ATOM 1387 O O . ASP A 1 186 ? 19.573 -2.466 -17.789 1.00 89.06 186 ASP A O 1
ATOM 1391 N N . GLU A 1 187 ? 21.649 -1.608 -17.902 1.00 88.81 187 GLU A N 1
ATOM 1392 C CA . GLU A 1 187 ? 21.873 -1.473 -16.446 1.00 88.81 187 GLU A CA 1
ATOM 1393 C C . GLU A 1 187 ? 20.776 -0.625 -15.779 1.00 88.81 187 GLU A C 1
ATOM 1395 O O . GLU A 1 187 ? 20.037 -1.108 -14.930 1.00 88.81 187 GLU A O 1
ATOM 1400 N N . LEU A 1 188 ? 20.598 0.627 -16.223 1.00 87.75 188 LEU A N 1
ATOM 1401 C CA . LEU A 1 188 ? 19.586 1.528 -15.658 1.00 87.75 188 LEU A CA 1
ATOM 1402 C C . LEU A 1 188 ? 18.157 1.019 -15.897 1.00 87.75 188 LEU A C 1
ATOM 1404 O O . LEU A 1 188 ? 17.253 1.296 -15.118 1.00 87.75 188 LEU A O 1
ATOM 1408 N N . GLY A 1 189 ? 17.931 0.324 -17.010 1.00 89.38 189 GLY A N 1
ATOM 1409 C CA . GLY A 1 189 ? 16.659 -0.313 -17.312 1.00 89.38 189 GLY A CA 1
ATOM 1410 C C . GLY A 1 189 ? 16.353 -1.443 -16.338 1.00 89.38 189 GLY A C 1
ATOM 1411 O O . GLY A 1 189 ? 15.222 -1.507 -15.874 1.00 89.38 189 GLY A O 1
ATOM 1412 N N . SER A 1 190 ? 17.348 -2.267 -16.001 1.00 89.12 190 SER A N 1
ATOM 1413 C CA . SER A 1 190 ? 17.237 -3.316 -14.984 1.00 89.12 190 SER A CA 1
ATOM 1414 C C . SER A 1 190 ? 16.955 -2.721 -13.607 1.00 89.12 190 SER A C 1
ATOM 1416 O O . SER A 1 190 ? 15.945 -3.062 -13.006 1.00 89.12 190 SER A O 1
ATOM 1418 N N . ASP A 1 191 ? 17.737 -1.722 -13.179 1.00 88.25 191 ASP A N 1
ATOM 1419 C CA . ASP A 1 191 ? 17.528 -1.036 -11.894 1.00 88.25 191 ASP A CA 1
ATOM 1420 C C . ASP A 1 191 ? 16.109 -0.442 -11.775 1.00 88.25 191 ASP A C 1
ATOM 1422 O O . ASP A 1 191 ? 15.513 -0.402 -10.697 1.00 88.25 191 ASP A O 1
ATOM 1426 N N . LEU A 1 192 ? 15.561 0.060 -12.890 1.00 89.00 192 LEU A N 1
ATOM 1427 C CA . LEU A 1 192 ? 14.190 0.565 -12.954 1.00 89.00 192 LEU A CA 1
ATOM 1428 C C . LEU A 1 192 ? 13.150 -0.553 -12.884 1.00 89.00 192 LEU A C 1
ATOM 1430 O O . LEU A 1 192 ? 12.083 -0.316 -12.328 1.00 89.00 192 LEU A O 1
ATOM 1434 N N . VAL A 1 193 ? 13.415 -1.718 -13.476 1.00 90.75 193 VAL A N 1
ATOM 1435 C CA . VAL A 1 193 ? 12.520 -2.878 -13.393 1.00 90.75 193 VAL A CA 1
ATOM 1436 C C . VAL A 1 193 ? 12.457 -3.378 -11.952 1.00 90.75 193 VAL A C 1
ATOM 1438 O O . VAL A 1 193 ? 11.349 -3.523 -11.448 1.00 90.75 193 VAL A O 1
ATOM 1441 N N . ASP A 1 194 ? 13.594 -3.518 -11.270 1.00 88.25 194 ASP A N 1
ATOM 1442 C CA . ASP A 1 194 ? 13.650 -3.957 -9.866 1.00 88.25 194 ASP A CA 1
ATOM 1443 C C . ASP A 1 194 ? 12.874 -2.998 -8.949 1.00 88.25 194 ASP A C 1
ATOM 1445 O O . ASP A 1 194 ? 12.040 -3.404 -8.143 1.00 88.25 194 ASP A O 1
ATOM 1449 N N . ALA A 1 195 ? 13.071 -1.687 -9.133 1.00 86.69 195 ALA A N 1
ATOM 1450 C CA . ALA A 1 195 ? 12.332 -0.672 -8.382 1.00 86.69 195 ALA A CA 1
ATOM 1451 C C . ALA A 1 195 ? 10.818 -0.716 -8.653 1.00 86.69 195 ALA A C 1
ATOM 1453 O O . ALA A 1 195 ? 10.012 -0.331 -7.807 1.00 86.69 195 ALA A O 1
ATOM 1454 N N . VAL A 1 196 ? 10.420 -1.117 -9.861 1.00 89.56 196 VAL A N 1
ATOM 1455 C CA . VAL A 1 196 ? 9.014 -1.245 -10.252 1.00 89.56 196 VAL A CA 1
ATOM 1456 C C . VAL A 1 196 ? 8.401 -2.531 -9.705 1.00 89.56 196 VAL A C 1
ATOM 1458 O O . VAL A 1 196 ? 7.232 -2.491 -9.322 1.00 89.56 196 VAL A O 1
ATOM 1461 N N . ASP A 1 197 ? 9.160 -3.624 -9.638 1.00 90.25 197 ASP A N 1
ATOM 1462 C CA . ASP A 1 197 ? 8.748 -4.870 -8.984 1.00 90.25 197 ASP A CA 1
ATOM 1463 C C . ASP A 1 197 ? 8.349 -4.585 -7.531 1.00 90.25 197 ASP A C 1
ATOM 1465 O O . ASP A 1 197 ? 7.211 -4.836 -7.136 1.00 90.25 197 ASP A O 1
ATOM 1469 N N . ASP A 1 198 ? 9.201 -3.859 -6.799 1.00 88.81 198 ASP A N 1
ATOM 1470 C CA . ASP A 1 198 ? 8.923 -3.381 -5.440 1.00 88.81 198 ASP A CA 1
ATOM 1471 C C . ASP A 1 198 ? 7.611 -2.571 -5.329 1.00 88.81 198 ASP A C 1
ATOM 1473 O O . ASP A 1 198 ? 6.843 -2.720 -4.371 1.00 88.81 198 ASP A O 1
ATOM 1477 N N . VAL A 1 199 ? 7.325 -1.696 -6.304 1.00 90.50 199 VAL A N 1
ATOM 1478 C CA . VAL A 1 199 ? 6.075 -0.912 -6.334 1.00 90.50 199 VAL A CA 1
ATOM 1479 C C . VAL A 1 199 ? 4.866 -1.806 -6.580 1.00 90.50 199 VAL A C 1
ATOM 1481 O O . VAL A 1 199 ? 3.826 -1.613 -5.940 1.00 90.50 199 VAL A O 1
ATOM 1484 N N . VAL A 1 200 ? 4.974 -2.744 -7.521 1.00 92.06 200 VAL A N 1
ATOM 1485 C CA . VAL A 1 200 ? 3.903 -3.683 -7.866 1.00 92.06 200 VAL A CA 1
ATOM 1486 C C . VAL A 1 200 ? 3.597 -4.566 -6.663 1.00 92.06 200 VAL A C 1
ATOM 1488 O O . VAL A 1 200 ? 2.447 -4.589 -6.221 1.00 92.06 200 VAL A O 1
ATOM 1491 N N . ASP A 1 201 ? 4.612 -5.181 -6.066 1.00 89.88 201 ASP A N 1
ATOM 1492 C CA . ASP A 1 201 ? 4.476 -6.045 -4.897 1.00 89.88 201 ASP A CA 1
ATOM 1493 C C . ASP A 1 201 ? 3.881 -5.305 -3.701 1.00 89.88 201 ASP A C 1
ATOM 1495 O O . ASP A 1 201 ? 2.921 -5.779 -3.082 1.00 89.88 201 ASP A O 1
ATOM 1499 N N . LEU A 1 202 ? 4.374 -4.104 -3.382 1.00 89.00 202 LEU A N 1
ATOM 1500 C CA . LEU A 1 202 ? 3.808 -3.325 -2.284 1.00 89.00 202 LEU A CA 1
ATOM 1501 C C . LEU A 1 202 ? 2.355 -2.919 -2.574 1.00 89.00 202 LEU A C 1
ATOM 1503 O O . LEU A 1 202 ? 1.505 -3.017 -1.689 1.00 89.00 202 LEU A O 1
ATOM 1507 N N . SER A 1 203 ? 2.033 -2.516 -3.805 1.00 92.50 203 SER A N 1
ATOM 1508 C CA . SER A 1 203 ? 0.661 -2.146 -4.184 1.00 92.50 203 SER A CA 1
ATOM 1509 C C . SER A 1 203 ? -0.304 -3.328 -4.066 1.00 92.50 203 SER A C 1
ATOM 1511 O O . SER A 1 203 ? -1.402 -3.172 -3.530 1.00 92.50 203 SER A O 1
ATOM 1513 N N . LEU A 1 204 ? 0.103 -4.518 -4.518 1.00 91.94 204 LEU A N 1
ATOM 1514 C CA . LEU A 1 204 ? -0.689 -5.744 -4.398 1.00 91.94 204 LEU A CA 1
ATOM 1515 C C . LEU A 1 204 ? -0.902 -6.137 -2.932 1.00 91.94 204 LEU A C 1
ATOM 1517 O O . LEU A 1 204 ? -2.029 -6.445 -2.539 1.00 91.94 204 LEU A O 1
ATOM 1521 N N . ASN A 1 205 ? 0.142 -6.047 -2.106 1.00 88.38 205 ASN A N 1
ATOM 1522 C CA . ASN A 1 205 ? 0.044 -6.310 -0.671 1.00 88.38 205 ASN A CA 1
ATOM 1523 C C . ASN A 1 205 ? -0.901 -5.326 0.038 1.00 88.38 205 ASN A C 1
ATOM 1525 O O . ASN A 1 205 ? -1.707 -5.746 0.867 1.00 88.38 205 ASN A O 1
ATOM 1529 N N . LEU A 1 206 ? -0.857 -4.033 -0.306 1.00 91.25 206 LEU A N 1
ATOM 1530 C CA . LEU A 1 206 ? -1.767 -3.021 0.246 1.00 91.25 206 LEU A CA 1
ATOM 1531 C C . LEU A 1 206 ? -3.231 -3.299 -0.126 1.00 91.25 206 LEU A C 1
ATOM 1533 O O . LEU A 1 206 ? -4.114 -3.188 0.725 1.00 91.25 206 LEU A O 1
ATOM 1537 N N . LEU A 1 207 ? -3.491 -3.698 -1.374 1.00 92.19 207 LEU A N 1
ATOM 1538 C CA . LEU A 1 207 ? -4.833 -4.068 -1.834 1.00 92.19 207 LEU A CA 1
ATOM 1539 C C . LEU A 1 207 ? -5.355 -5.321 -1.116 1.00 92.19 207 LEU A C 1
ATOM 1541 O O . LEU A 1 207 ? -6.499 -5.329 -0.658 1.00 92.19 207 LEU A O 1
ATOM 1545 N N . ALA A 1 208 ? -4.513 -6.344 -0.958 1.00 88.50 208 ALA A N 1
ATOM 1546 C CA . ALA A 1 208 ? -4.862 -7.556 -0.219 1.00 88.50 208 ALA A CA 1
ATOM 1547 C C . ALA A 1 208 ? -5.126 -7.267 1.270 1.00 88.50 208 ALA A C 1
ATOM 1549 O O . ALA A 1 208 ? -6.089 -7.774 1.848 1.00 88.50 208 ALA A O 1
ATOM 1550 N N . GLU A 1 209 ? -4.311 -6.410 1.891 1.00 87.06 209 GLU A N 1
ATOM 1551 C CA . GLU A 1 209 ? -4.493 -5.978 3.279 1.00 87.06 209 GLU A CA 1
ATOM 1552 C C . GLU A 1 209 ? -5.822 -5.231 3.463 1.00 87.06 209 GLU A C 1
ATOM 1554 O O . GLU A 1 209 ? -6.579 -5.517 4.394 1.00 87.06 209 GLU A O 1
ATOM 1559 N N . SER A 1 210 ? -6.141 -4.315 2.547 1.00 90.31 210 SER A N 1
ATOM 1560 C CA . SER A 1 210 ? -7.406 -3.580 2.536 1.00 90.31 210 SER A CA 1
ATOM 1561 C C . SER A 1 210 ? -8.614 -4.511 2.390 1.00 90.31 210 SER A C 1
ATOM 1563 O O . SER A 1 210 ? -9.570 -4.401 3.164 1.00 90.31 210 SER A O 1
ATOM 1565 N N . GLU A 1 211 ? -8.557 -5.487 1.472 1.00 88.94 211 GLU A N 1
ATOM 1566 C CA . GLU A 1 211 ? -9.606 -6.502 1.315 1.00 88.94 211 GLU A CA 1
ATOM 1567 C C . GLU A 1 211 ? -9.795 -7.310 2.608 1.00 88.94 211 GLU A C 1
ATOM 1569 O O . GLU A 1 211 ? -10.925 -7.474 3.084 1.00 88.94 211 GLU A O 1
ATOM 1574 N N . ALA A 1 212 ? -8.699 -7.771 3.215 1.00 85.12 212 ALA A N 1
ATOM 1575 C CA . ALA A 1 212 ? -8.728 -8.541 4.452 1.00 85.12 212 ALA A CA 1
ATOM 1576 C C . ALA A 1 212 ? -9.349 -7.740 5.610 1.00 85.12 212 ALA A C 1
ATOM 1578 O O . ALA A 1 212 ? -10.217 -8.253 6.325 1.00 85.12 212 ALA A O 1
ATOM 1579 N N . LEU A 1 213 ? -8.961 -6.471 5.774 1.00 86.19 213 LEU A N 1
ATOM 1580 C CA . LEU A 1 213 ? -9.523 -5.577 6.790 1.00 86.19 213 LEU A CA 1
ATOM 1581 C C . LEU A 1 213 ? -11.016 -5.318 6.553 1.00 86.19 213 LEU A C 1
ATOM 1583 O O . LEU A 1 213 ? -11.816 -5.445 7.481 1.00 86.19 213 LEU A O 1
ATOM 1587 N N . ALA A 1 214 ? -11.419 -5.015 5.319 1.00 88.31 214 ALA A N 1
ATOM 1588 C CA . ALA A 1 214 ? -12.818 -4.783 4.970 1.00 88.31 214 ALA A CA 1
ATOM 1589 C C . ALA A 1 214 ? -13.694 -6.027 5.221 1.00 88.31 214 ALA A C 1
ATOM 1591 O O . ALA A 1 214 ? -14.755 -5.913 5.846 1.00 88.31 214 ALA A O 1
ATOM 1592 N N . ARG A 1 215 ? -13.238 -7.226 4.825 1.00 86.50 215 ARG A N 1
ATOM 1593 C CA . ARG A 1 215 ? -13.920 -8.499 5.141 1.00 86.50 215 ARG A CA 1
ATOM 1594 C C . ARG A 1 215 ? -14.008 -8.732 6.643 1.00 86.50 215 ARG A C 1
ATOM 1596 O O . ARG A 1 215 ? -15.067 -9.100 7.149 1.00 86.50 215 ARG A O 1
ATOM 1603 N N . GLY A 1 216 ? -12.918 -8.486 7.368 1.00 83.69 216 GLY A N 1
ATOM 1604 C CA . GLY A 1 216 ? -12.869 -8.641 8.818 1.00 83.69 216 GLY A CA 1
ATOM 1605 C C . GLY A 1 216 ? -13.821 -7.696 9.565 1.00 83.69 216 GLY A C 1
ATOM 1606 O O . GLY A 1 216 ? -14.330 -8.067 10.623 1.00 83.69 216 GLY A O 1
ATOM 1607 N N . LEU A 1 217 ? -14.113 -6.522 8.995 1.00 85.31 217 LEU A N 1
ATOM 1608 C CA . LEU A 1 217 ? -15.131 -5.576 9.472 1.00 85.31 217 LEU A CA 1
ATOM 1609 C C . LEU A 1 217 ? -16.567 -5.967 9.077 1.00 85.31 217 LEU A C 1
ATOM 1611 O O . LEU A 1 217 ? -17.514 -5.259 9.415 1.00 85.31 217 LEU A O 1
ATOM 1615 N N . GLY A 1 218 ? -16.748 -7.089 8.376 1.00 86.12 218 GLY A N 1
ATOM 1616 C CA . GLY A 1 218 ? -18.051 -7.598 7.955 1.00 86.12 218 GLY A CA 1
ATOM 1617 C C . GLY A 1 218 ? -18.580 -6.985 6.659 1.00 86.12 218 GLY A C 1
ATOM 1618 O O . GLY A 1 218 ? -19.767 -7.135 6.364 1.00 86.12 218 GLY A O 1
ATOM 1619 N N . GLN A 1 219 ? -17.745 -6.298 5.869 1.00 85.94 219 GLN A N 1
ATOM 1620 C CA . GLN A 1 219 ? -18.175 -5.814 4.560 1.00 85.94 219 GLN A CA 1
ATOM 1621 C C . GLN A 1 219 ? -18.396 -6.985 3.599 1.00 85.94 219 GLN A C 1
ATOM 1623 O O . GLN A 1 219 ? -17.545 -7.863 3.444 1.00 85.94 219 GLN A O 1
ATOM 1628 N N . ASN A 1 220 ? -19.537 -6.982 2.908 1.00 84.31 220 ASN A N 1
ATOM 1629 C CA . ASN A 1 220 ? -19.817 -7.973 1.877 1.00 84.31 220 ASN A CA 1
ATOM 1630 C C . ASN A 1 220 ? -19.158 -7.563 0.554 1.00 84.31 220 ASN A C 1
ATOM 1632 O O . ASN A 1 220 ? -19.736 -6.816 -0.239 1.00 84.31 220 ASN A O 1
ATOM 1636 N N . LEU A 1 221 ? -17.941 -8.056 0.332 1.00 82.62 221 LEU A N 1
ATOM 1637 C CA . LEU A 1 221 ? -17.185 -7.824 -0.900 1.00 82.62 221 LEU A CA 1
ATOM 1638 C C . LEU A 1 221 ? -17.468 -8.865 -1.994 1.00 82.62 221 LEU A C 1
ATOM 1640 O O . LEU A 1 221 ? -17.028 -8.684 -3.126 1.00 82.62 221 LEU A O 1
ATOM 1644 N N . GLY A 1 222 ? -18.231 -9.919 -1.687 1.00 84.00 222 GLY A N 1
ATOM 1645 C CA . GLY A 1 222 ? -18.411 -11.069 -2.570 1.00 84.00 222 GLY A CA 1
ATOM 1646 C C . GLY A 1 222 ? -17.317 -12.137 -2.387 1.00 84.00 222 GLY A C 1
ATOM 1647 O O . GLY A 1 222 ? -16.734 -12.229 -1.300 1.00 84.00 222 GLY A O 1
ATOM 1648 N N . PRO A 1 223 ? -17.062 -12.990 -3.399 1.00 84.56 223 PRO A N 1
ATOM 1649 C CA . PRO A 1 223 ? -16.023 -14.022 -3.339 1.00 84.56 223 PRO A CA 1
ATOM 1650 C C . PRO A 1 223 ? -14.635 -13.414 -3.106 1.00 84.56 223 PRO A C 1
ATOM 1652 O O . PRO A 1 223 ? -14.391 -12.278 -3.507 1.00 84.56 223 PRO A O 1
ATOM 1655 N N . GLU A 1 224 ? -13.744 -14.144 -2.431 1.00 84.25 224 GLU A N 1
ATOM 1656 C CA . GLU A 1 224 ? -12.332 -13.749 -2.279 1.00 84.25 224 GLU A CA 1
ATOM 1657 C C . GLU A 1 224 ? -11.662 -13.644 -3.643 1.00 84.25 224 GLU A C 1
ATOM 1659 O O . GLU A 1 224 ? -12.022 -14.391 -4.563 1.00 84.25 224 GLU A O 1
ATOM 1664 N N . THR A 1 225 ? -10.719 -12.713 -3.774 1.00 84.44 225 THR A N 1
ATOM 1665 C CA . THR A 1 225 ? -9.949 -12.560 -5.004 1.00 84.44 225 THR A CA 1
ATOM 1666 C C . THR A 1 225 ? -8.619 -13.287 -4.918 1.00 84.44 225 THR A C 1
ATOM 1668 O O . THR A 1 225 ? -7.890 -13.189 -3.939 1.00 84.44 225 THR A O 1
ATOM 1671 N N . ASP A 1 226 ? -8.340 -14.060 -5.958 1.00 85.19 226 ASP A N 1
ATOM 1672 C CA . ASP A 1 226 ? -7.057 -14.688 -6.212 1.00 85.19 226 ASP A CA 1
ATOM 1673 C C . ASP A 1 226 ? -6.294 -13.812 -7.208 1.00 85.19 226 ASP A C 1
ATOM 1675 O O . ASP A 1 226 ? -6.850 -13.405 -8.238 1.00 85.19 226 ASP A O 1
ATOM 1679 N N . VAL A 1 227 ? -5.054 -13.467 -6.870 1.00 86.94 227 VAL A N 1
ATOM 1680 C CA . VAL A 1 227 ? -4.247 -12.484 -7.596 1.00 86.94 227 VAL A CA 1
ATOM 1681 C C . VAL A 1 227 ? -2.905 -13.106 -7.952 1.00 86.94 227 VAL A C 1
ATOM 1683 O O . VAL A 1 227 ? -2.077 -13.360 -7.082 1.00 86.94 227 VAL A O 1
ATOM 1686 N N . ASP A 1 228 ? -2.684 -13.285 -9.251 1.00 88.00 228 ASP A N 1
ATOM 1687 C CA . ASP A 1 228 ? -1.438 -13.801 -9.809 1.00 88.00 228 ASP A CA 1
ATOM 1688 C C . ASP A 1 228 ? -0.672 -12.674 -10.515 1.00 88.00 228 ASP A C 1
ATOM 1690 O O . ASP A 1 228 ? -1.188 -12.059 -11.456 1.00 88.00 228 ASP A O 1
ATOM 1694 N N . LEU A 1 229 ? 0.583 -12.446 -10.115 1.00 90.06 229 LEU A N 1
ATOM 1695 C CA . LEU A 1 229 ? 1.540 -11.660 -10.894 1.00 90.06 229 LEU A CA 1
ATOM 1696 C C . LEU A 1 229 ? 2.242 -12.582 -11.898 1.00 90.06 229 LEU A C 1
ATOM 1698 O O . LEU A 1 229 ? 2.978 -13.495 -11.530 1.00 90.06 229 LEU A O 1
ATOM 1702 N N . ILE A 1 230 ? 2.003 -12.348 -13.185 1.00 91.00 230 ILE A N 1
ATOM 1703 C CA . ILE A 1 230 ? 2.673 -13.040 -14.284 1.00 91.00 230 ILE A CA 1
ATOM 1704 C C . ILE A 1 230 ? 3.865 -12.195 -14.713 1.00 91.00 230 ILE A C 1
ATOM 1706 O O . ILE A 1 230 ? 3.707 -11.160 -15.371 1.00 91.00 230 ILE A O 1
ATOM 1710 N N . LEU A 1 231 ? 5.053 -12.671 -14.356 1.00 89.19 231 LEU A N 1
ATOM 1711 C CA . LEU A 1 231 ? 6.314 -12.037 -14.713 1.00 89.19 231 LEU A CA 1
ATOM 1712 C C . LEU A 1 231 ? 6.577 -12.164 -16.225 1.00 89.19 231 LEU A C 1
ATOM 1714 O O . LEU A 1 231 ? 6.216 -13.172 -16.851 1.00 89.19 231 LEU A O 1
ATOM 1718 N N . P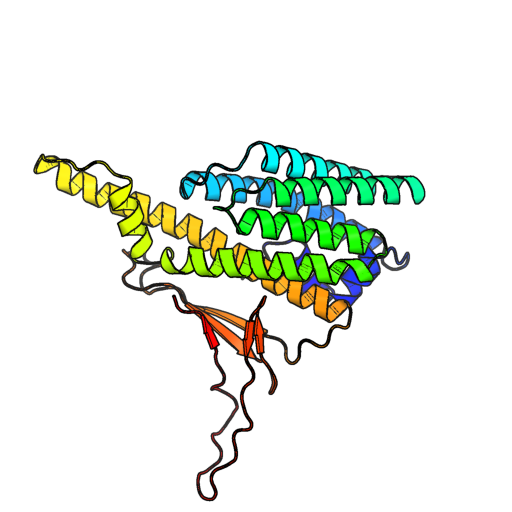RO A 1 232 ? 7.166 -11.135 -16.854 1.00 87.62 232 PRO A N 1
ATOM 1719 C CA . PRO A 1 232 ? 7.497 -11.181 -18.266 1.00 87.62 232 PRO A CA 1
ATOM 1720 C C . PRO A 1 232 ? 8.634 -12.189 -18.524 1.00 87.62 232 PRO A C 1
ATOM 1722 O O . PRO A 1 232 ? 9.543 -12.315 -17.706 1.00 87.62 232 PRO A O 1
ATOM 1725 N N . PRO A 1 233 ? 8.631 -12.894 -19.672 1.00 84.25 233 PRO A N 1
ATOM 1726 C CA . PRO A 1 233 ? 9.723 -13.800 -20.023 1.00 84.25 233 PRO A CA 1
ATOM 1727 C C . PRO A 1 233 ? 11.071 -13.071 -20.056 1.00 84.25 233 PRO A C 1
ATOM 1729 O O . PRO A 1 233 ? 11.149 -11.980 -20.631 1.00 84.25 233 PRO A O 1
ATOM 1732 N N . GLY A 1 234 ? 12.105 -13.700 -19.492 1.00 82.56 234 GLY A N 1
ATOM 1733 C CA . GLY A 1 234 ? 13.461 -13.152 -19.391 1.00 82.56 234 GLY A CA 1
ATOM 1734 C C . GLY A 1 234 ? 13.740 -12.366 -18.107 1.00 82.56 234 GLY A C 1
ATOM 1735 O O . GLY A 1 234 ? 14.875 -11.951 -17.919 1.00 82.56 234 GLY A O 1
ATOM 1736 N N . TYR A 1 235 ? 12.746 -12.184 -17.224 1.00 84.69 235 TYR A N 1
ATOM 1737 C CA . TYR A 1 235 ? 12.950 -11.523 -15.929 1.00 84.69 235 TYR A CA 1
ATOM 1738 C C . TYR A 1 235 ? 13.955 -12.269 -15.047 1.00 84.69 235 TYR A C 1
ATOM 1740 O O . TYR A 1 235 ? 14.922 -11.673 -14.599 1.00 84.69 235 TYR A O 1
ATOM 1748 N N . ASP A 1 236 ? 13.786 -13.584 -14.890 1.00 84.06 236 ASP A N 1
ATOM 1749 C CA . ASP A 1 236 ? 14.679 -14.403 -14.056 1.00 84.06 236 ASP A CA 1
ATOM 1750 C C . ASP A 1 236 ? 16.083 -14.599 -14.665 1.00 84.06 236 ASP A C 1
ATOM 1752 O O . ASP A 1 236 ? 16.999 -15.051 -13.981 1.00 84.06 236 ASP A O 1
ATOM 1756 N N . ASP A 1 237 ? 16.243 -14.298 -15.958 1.00 84.00 237 ASP A N 1
ATOM 1757 C CA . ASP A 1 237 ? 17.480 -14.508 -16.718 1.00 84.00 237 ASP A CA 1
ATOM 1758 C C . ASP A 1 237 ? 18.315 -13.214 -16.858 1.00 84.00 237 ASP A C 1
ATOM 1760 O O . ASP A 1 237 ? 19.286 -13.193 -17.618 1.00 84.00 237 ASP A O 1
ATOM 1764 N N . ASP A 1 238 ? 17.930 -12.128 -16.169 1.00 73.75 238 ASP A N 1
ATOM 1765 C CA . ASP A 1 238 ? 18.492 -10.772 -16.313 1.00 73.75 238 ASP A CA 1
ATOM 1766 C C . ASP A 1 238 ? 18.524 -10.292 -17.782 1.00 73.75 238 ASP A C 1
ATOM 1768 O O . ASP A 1 238 ? 19.369 -9.495 -18.212 1.00 73.75 238 ASP A O 1
ATOM 1772 N N . GLU A 1 239 ? 17.595 -10.801 -18.597 1.00 83.50 239 GLU A N 1
ATOM 1773 C CA . GLU A 1 239 ? 17.486 -10.455 -20.003 1.00 83.50 239 GLU A CA 1
ATOM 1774 C C . GLU A 1 239 ? 16.608 -9.222 -20.200 1.00 83.50 239 GLU A C 1
ATOM 1776 O O . GLU A 1 239 ? 15.680 -8.906 -19.453 1.00 83.50 239 GLU A O 1
ATOM 1781 N N . ARG A 1 240 ? 16.858 -8.521 -21.306 1.00 85.69 240 ARG A N 1
ATOM 1782 C CA . ARG A 1 240 ? 16.048 -7.370 -21.678 1.00 85.69 240 ARG A CA 1
ATOM 1783 C C . ARG A 1 240 ? 14.594 -7.778 -21.914 1.00 85.69 240 ARG A C 1
ATOM 1785 O O . ARG A 1 240 ? 14.272 -8.446 -22.900 1.00 85.69 240 ARG A O 1
ATOM 1792 N N . LEU A 1 241 ? 13.699 -7.258 -21.078 1.00 89.50 241 LEU A N 1
ATOM 1793 C CA . LEU A 1 241 ? 12.279 -7.586 -21.151 1.00 89.50 241 LEU A CA 1
ATOM 1794 C C . LEU A 1 241 ? 11.640 -7.108 -22.460 1.00 89.50 241 LEU A C 1
ATOM 1796 O O . LEU A 1 241 ? 11.708 -5.935 -22.842 1.00 89.50 241 LEU A O 1
ATOM 1800 N N . THR A 1 242 ? 10.953 -8.029 -23.135 1.00 87.94 242 THR A N 1
ATOM 1801 C CA . THR A 1 242 ? 10.230 -7.765 -24.394 1.00 87.94 242 THR A CA 1
ATOM 1802 C C . THR A 1 242 ? 8.719 -7.644 -24.208 1.00 87.94 242 THR A C 1
ATOM 1804 O O . THR A 1 242 ? 8.007 -7.234 -25.127 1.00 87.94 242 THR A O 1
ATOM 1807 N N . ARG A 1 243 ? 8.217 -7.990 -23.020 1.00 89.88 243 ARG A N 1
ATOM 1808 C CA . ARG A 1 243 ? 6.806 -7.908 -22.637 1.00 89.88 243 ARG A CA 1
ATOM 1809 C C . ARG A 1 243 ? 6.672 -7.246 -21.275 1.00 89.88 243 ARG A C 1
ATOM 1811 O O . ARG A 1 243 ? 7.631 -7.177 -20.517 1.00 89.88 243 ARG A O 1
ATOM 1818 N N . THR A 1 244 ? 5.473 -6.754 -21.012 1.00 91.56 244 THR A N 1
ATOM 1819 C CA . THR A 1 244 ? 5.085 -6.179 -19.728 1.00 91.56 244 THR A CA 1
ATOM 1820 C C . THR A 1 244 ? 4.522 -7.266 -18.814 1.00 91.56 244 THR A C 1
ATOM 1822 O O . THR A 1 244 ? 3.821 -8.159 -19.305 1.00 91.56 244 THR A O 1
ATOM 1825 N N . ALA A 1 245 ? 4.825 -7.184 -17.516 1.00 90.50 245 ALA A N 1
ATOM 1826 C CA . ALA A 1 245 ? 4.200 -8.002 -16.481 1.00 90.50 245 ALA A CA 1
ATOM 1827 C C . ALA A 1 245 ? 2.668 -7.865 -16.506 1.00 90.50 245 ALA A C 1
ATOM 1829 O O . ALA A 1 245 ? 2.122 -6.855 -16.958 1.00 90.50 245 ALA A O 1
ATOM 1830 N N . GLN A 1 246 ? 1.953 -8.879 -16.028 1.00 90.81 246 GLN A N 1
ATOM 1831 C CA . GLN A 1 246 ? 0.489 -8.854 -15.979 1.00 90.81 246 GLN A CA 1
ATOM 1832 C C . GLN A 1 246 ? -0.004 -9.219 -14.592 1.00 90.81 246 GLN A C 1
ATOM 1834 O O . GLN A 1 246 ? 0.479 -10.178 -14.002 1.00 90.81 246 GLN A O 1
ATOM 1839 N N . VAL A 1 247 ? -1.024 -8.512 -14.114 1.00 89.75 247 VAL A N 1
ATOM 1840 C CA . VAL A 1 247 ? -1.765 -8.920 -12.919 1.00 89.75 247 VAL A CA 1
ATOM 1841 C C . VAL A 1 247 ? -3.068 -9.558 -13.366 1.00 89.75 247 VAL A C 1
ATOM 1843 O O . VAL A 1 247 ? -3.909 -8.925 -14.017 1.00 89.75 247 VAL A O 1
ATOM 1846 N N . VAL A 1 248 ? -3.224 -10.835 -13.034 1.00 88.31 248 VAL A N 1
ATOM 1847 C CA . VAL A 1 248 ? -4.433 -11.603 -13.310 1.00 88.31 248 VAL A CA 1
ATOM 1848 C C . VAL A 1 248 ? -5.217 -11.747 -12.024 1.00 88.31 248 VAL A C 1
ATOM 1850 O O . VAL A 1 248 ? -4.729 -12.311 -11.053 1.00 88.31 248 VAL A O 1
ATOM 1853 N N . VAL A 1 249 ? -6.456 -11.263 -12.046 1.00 87.00 249 VAL A N 1
ATOM 1854 C CA . VAL A 1 249 ? -7.347 -11.311 -10.891 1.00 87.00 249 VAL A CA 1
ATOM 1855 C C . VAL A 1 249 ? -8.527 -12.225 -11.197 1.00 87.00 249 VAL A C 1
ATOM 1857 O O . VAL A 1 249 ? -9.201 -12.080 -12.227 1.00 87.00 249 VAL A O 1
ATOM 1860 N N . ARG A 1 250 ? -8.784 -13.184 -10.305 1.00 85.00 250 ARG A N 1
ATOM 1861 C CA . ARG A 1 250 ? -9.831 -14.201 -10.446 1.00 85.00 250 ARG A CA 1
ATOM 1862 C C . ARG A 1 250 ? -10.673 -14.281 -9.175 1.00 85.00 250 ARG A C 1
ATOM 1864 O O . ARG A 1 250 ? -10.131 -14.193 -8.081 1.00 85.00 250 ARG A O 1
ATOM 1871 N N . PRO A 1 251 ? -11.996 -14.465 -9.272 1.00 83.50 251 PRO A N 1
ATOM 1872 C CA . PRO A 1 251 ? -12.800 -14.732 -8.094 1.00 83.50 251 PRO A CA 1
ATOM 1873 C C . PRO A 1 251 ? -12.649 -16.211 -7.708 1.00 83.50 251 PRO A C 1
ATOM 1875 O O . PRO A 1 251 ? -12.719 -17.097 -8.559 1.00 83.50 251 PRO A O 1
ATOM 1878 N N . THR A 1 252 ? -12.495 -16.491 -6.418 1.00 84.44 252 THR A N 1
ATOM 1879 C CA . THR A 1 252 ? -12.398 -17.861 -5.871 1.00 84.44 252 THR A CA 1
ATOM 1880 C C . THR A 1 252 ? -13.718 -18.639 -5.941 1.00 84.44 252 THR A C 1
ATOM 1882 O O . THR A 1 252 ? -13.732 -19.868 -5.887 1.00 84.44 252 THR A O 1
ATOM 1885 N N . ALA A 1 253 ? -14.846 -17.939 -6.084 1.00 82.81 253 ALA A N 1
ATOM 1886 C CA . ALA A 1 253 ? -16.180 -18.512 -6.233 1.00 82.81 253 ALA A CA 1
ATOM 1887 C C . ALA A 1 253 ? -17.061 -17.625 -7.139 1.00 82.81 253 ALA A C 1
ATOM 1889 O O . ALA A 1 253 ? -16.714 -16.472 -7.392 1.00 82.81 253 ALA A O 1
ATOM 1890 N N . PRO A 1 254 ? -18.208 -18.118 -7.644 1.00 80.06 254 PRO A N 1
ATOM 1891 C CA . PRO A 1 254 ? -19.106 -17.310 -8.467 1.00 80.06 254 PRO A CA 1
ATOM 1892 C C . PRO A 1 254 ? -19.601 -16.054 -7.737 1.00 80.06 254 PRO A C 1
ATOM 1894 O O . PRO A 1 254 ? -20.112 -16.134 -6.621 1.00 80.06 254 PRO A O 1
ATOM 1897 N N . GLY A 1 255 ? -19.497 -14.898 -8.390 1.00 79.69 255 GLY A N 1
ATOM 1898 C CA . GLY A 1 255 ? -19.948 -13.619 -7.849 1.00 79.69 255 GLY A CA 1
ATOM 1899 C C . GLY A 1 255 ? -19.255 -12.430 -8.515 1.00 79.69 255 GLY A C 1
ATOM 1900 O O . GLY A 1 255 ? -18.452 -12.621 -9.432 1.00 79.69 255 GLY A O 1
ATOM 1901 N N . PRO A 1 256 ? -19.575 -11.196 -8.089 1.00 82.19 256 PRO A N 1
ATOM 1902 C CA . PRO A 1 256 ? -18.843 -10.018 -8.530 1.00 82.19 256 PRO A CA 1
ATOM 1903 C C . PRO A 1 256 ? -17.398 -10.083 -8.024 1.00 82.19 256 PRO A C 1
ATOM 1905 O O . PRO A 1 256 ? -17.161 -10.369 -6.855 1.00 82.19 256 PRO A O 1
ATOM 1908 N N . LEU A 1 257 ? -16.442 -9.796 -8.901 1.00 84.00 257 LEU A N 1
ATOM 1909 C CA . LEU A 1 257 ? -15.038 -9.630 -8.544 1.00 84.00 257 LEU A CA 1
ATOM 1910 C C . LEU A 1 257 ? -14.805 -8.192 -8.084 1.00 84.00 257 LEU A C 1
ATOM 1912 O O . LEU A 1 257 ? -15.216 -7.257 -8.777 1.00 84.00 257 LEU A O 1
ATOM 1916 N N . ARG A 1 258 ? -14.123 -8.011 -6.953 1.00 85.12 258 ARG A N 1
ATOM 1917 C CA . ARG A 1 258 ? -13.707 -6.695 -6.459 1.00 85.12 258 ARG A CA 1
ATOM 1918 C C . ARG A 1 258 ? -12.203 -6.650 -6.261 1.00 85.12 258 ARG A C 1
ATOM 1920 O O . ARG A 1 258 ? -11.682 -7.463 -5.521 1.00 85.12 258 ARG A O 1
ATOM 1927 N N . PHE A 1 259 ? -11.530 -5.700 -6.894 1.00 86.75 259 PHE A N 1
ATOM 1928 C CA . PHE A 1 259 ? -10.082 -5.537 -6.789 1.00 86.75 259 PHE A CA 1
ATOM 1929 C C . PHE A 1 259 ? -9.735 -4.056 -6.682 1.00 86.75 259 PHE A C 1
ATOM 1931 O O . PHE A 1 259 ? -9.875 -3.307 -7.653 1.00 86.75 259 PHE A O 1
ATOM 1938 N N . GLY A 1 260 ? -9.346 -3.622 -5.481 1.00 87.38 260 GLY A N 1
ATOM 1939 C CA . GLY A 1 260 ? -9.254 -2.200 -5.158 1.00 87.38 260 GLY A CA 1
ATOM 1940 C C . GLY A 1 260 ? -10.568 -1.476 -5.494 1.00 87.38 260 GLY A C 1
ATOM 1941 O O . GLY A 1 260 ? -11.628 -1.919 -5.047 1.00 87.38 260 GLY A O 1
ATOM 1942 N N . PRO A 1 261 ? -10.541 -0.407 -6.311 1.00 87.44 261 PRO A N 1
ATOM 1943 C CA . PRO A 1 261 ? -11.747 0.317 -6.707 1.00 87.44 261 PRO A CA 1
ATOM 1944 C C . PRO A 1 261 ? -12.534 -0.357 -7.837 1.00 87.44 261 PRO A C 1
ATOM 1946 O O . PRO A 1 261 ? -13.649 0.058 -8.162 1.00 87.44 261 PRO A O 1
ATOM 1949 N N . LEU A 1 262 ? -11.981 -1.394 -8.473 1.00 84.69 262 LEU A N 1
ATOM 1950 C CA . LEU A 1 262 ? -12.653 -2.079 -9.567 1.00 84.69 262 LEU A CA 1
ATOM 1951 C C . LEU A 1 262 ? -13.703 -3.048 -9.036 1.00 84.69 262 LEU A C 1
ATOM 1953 O O . LEU A 1 262 ? -13.423 -3.898 -8.195 1.00 84.69 262 LEU A O 1
ATOM 1957 N N . THR A 1 263 ? -14.904 -2.978 -9.607 1.00 83.88 263 THR A N 1
ATOM 1958 C CA . THR A 1 263 ? -15.926 -4.017 -9.461 1.00 83.88 263 THR A CA 1
ATOM 1959 C C . THR A 1 263 ? -16.290 -4.555 -10.838 1.00 83.88 263 THR A C 1
ATOM 1961 O O . THR A 1 263 ? -16.823 -3.829 -11.677 1.00 83.88 263 THR A O 1
ATOM 1964 N N . VAL A 1 264 ? -16.037 -5.841 -11.066 1.00 80.44 264 VAL A N 1
ATOM 1965 C CA . VAL A 1 264 ? -16.394 -6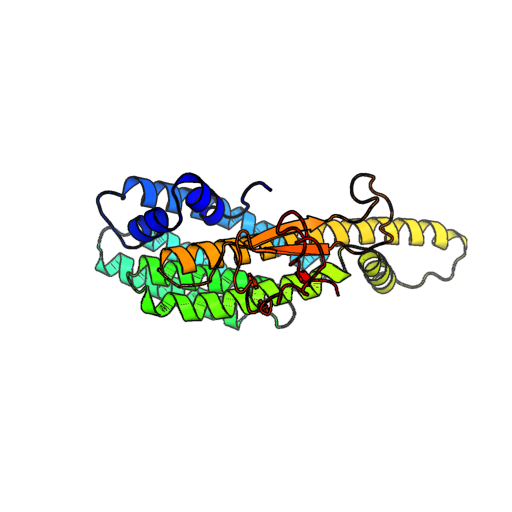.546 -12.300 1.00 80.44 264 VAL A CA 1
ATOM 1966 C C . VAL A 1 264 ? -17.517 -7.523 -11.989 1.00 80.44 264 VAL A C 1
ATOM 1968 O O . VAL A 1 264 ? -17.355 -8.470 -11.225 1.00 80.44 264 VAL A O 1
ATOM 1971 N N . SER A 1 265 ? -18.682 -7.294 -12.587 1.00 77.44 265 SER A N 1
ATOM 1972 C CA . SER A 1 265 ? -19.802 -8.231 -12.503 1.00 77.44 265 SER A CA 1
ATOM 1973 C C . SER A 1 265 ? -19.788 -9.139 -13.723 1.00 77.44 265 SER A C 1
ATOM 1975 O O . SER A 1 265 ? -19.969 -8.675 -14.848 1.00 77.44 265 SER A O 1
ATOM 1977 N N . PHE A 1 266 ? -19.592 -10.436 -13.510 1.00 67.06 266 PHE A N 1
ATOM 1978 C CA . PHE A 1 266 ? -19.799 -11.424 -14.562 1.00 67.06 266 PHE A CA 1
ATOM 1979 C C . PHE A 1 266 ? -21.306 -11.671 -14.684 1.00 67.06 266 PHE A C 1
ATOM 1981 O O . PHE A 1 266 ? -21.962 -12.014 -13.702 1.00 67.06 266 PHE A O 1
ATOM 1988 N N . GLY A 1 267 ? -21.878 -11.424 -15.865 1.00 57.09 267 GLY A N 1
ATOM 1989 C CA . GLY A 1 267 ? -23.303 -11.673 -16.102 1.00 57.09 267 GLY A CA 1
ATOM 1990 C C . GLY A 1 267 ? -23.669 -13.150 -15.909 1.00 57.09 267 GLY A C 1
ATOM 1991 O O . GLY A 1 267 ? -22.802 -14.023 -15.958 1.00 57.09 267 GLY A O 1
ATOM 1992 N N . GLU A 1 268 ? -24.963 -13.445 -15.734 1.00 49.50 268 GLU A N 1
ATOM 1993 C CA . GLU A 1 268 ? -25.454 -14.826 -15.778 1.00 49.50 268 GLU A CA 1
ATOM 1994 C C . GLU A 1 268 ? -25.048 -15.470 -17.110 1.00 49.50 268 GLU A C 1
ATOM 1996 O O . GLU A 1 268 ? -25.537 -15.090 -18.180 1.00 49.50 268 GLU A O 1
ATOM 2001 N N . ILE A 1 269 ? -24.168 -16.471 -17.061 1.00 48.19 269 ILE A N 1
ATOM 2002 C CA . ILE A 1 269 ? -23.906 -17.329 -18.215 1.00 48.19 269 ILE A CA 1
ATOM 2003 C C . ILE A 1 269 ? -25.169 -18.168 -18.412 1.00 48.19 269 ILE A C 1
ATOM 2005 O O . ILE A 1 269 ? -25.327 -19.225 -17.803 1.00 48.19 269 ILE A O 1
ATOM 2009 N N . LYS A 1 270 ? -26.104 -17.690 -19.240 1.00 40.53 270 LYS A N 1
ATOM 2010 C CA . LYS A 1 270 ? -27.254 -18.502 -19.644 1.00 40.53 270 LYS A CA 1
ATOM 2011 C C . LYS A 1 270 ? -26.719 -19.740 -20.370 1.00 40.53 270 LYS A C 1
ATOM 2013 O O . LYS A 1 270 ? -26.052 -19.578 -21.397 1.00 40.53 270 LYS A O 1
ATOM 2018 N N . PRO A 1 271 ? -26.986 -20.964 -19.883 1.00 45.50 271 PRO A N 1
ATOM 2019 C CA . PRO A 1 271 ? -26.599 -22.158 -20.614 1.00 45.50 271 PRO A CA 1
ATOM 2020 C C . PRO A 1 271 ? -27.317 -22.144 -21.966 1.00 45.50 271 PRO A C 1
ATOM 2022 O O . PRO A 1 271 ? -28.544 -22.066 -22.033 1.00 45.50 271 PRO A O 1
ATOM 2025 N N . VAL A 1 272 ? -26.549 -22.176 -23.056 1.00 47.09 272 VAL A N 1
ATOM 2026 C CA . VAL A 1 272 ? -27.105 -22.336 -24.403 1.00 47.09 272 VAL A CA 1
ATOM 2027 C C . VAL A 1 272 ? -27.651 -23.767 -24.495 1.00 47.09 272 VAL A C 1
ATOM 2029 O O . VAL A 1 272 ? -26.866 -24.706 -24.329 1.00 47.09 272 VAL A O 1
ATOM 2032 N N . PRO A 1 273 ? -28.958 -23.975 -24.750 1.00 39.56 273 PRO A N 1
ATOM 2033 C CA . PRO A 1 273 ? -29.524 -25.316 -24.846 1.00 39.56 273 PRO A CA 1
ATOM 2034 C C . PRO A 1 273 ? -28.793 -26.132 -25.920 1.00 39.56 273 PRO A C 1
ATOM 2036 O O . PRO A 1 273 ? -28.706 -25.708 -27.070 1.00 39.56 273 PRO A O 1
ATOM 2039 N N . GLY A 1 274 ? -28.253 -27.294 -25.544 1.00 50.47 274 GLY A N 1
ATOM 2040 C CA . GLY A 1 274 ? -27.584 -28.218 -26.469 1.00 50.47 274 GLY A CA 1
ATOM 2041 C C . GLY A 1 274 ? -26.059 -28.095 -26.567 1.00 50.47 274 GLY A C 1
ATOM 2042 O O . GLY A 1 274 ? -25.451 -28.883 -27.289 1.00 50.47 274 GLY A O 1
ATOM 2043 N N . ARG A 1 275 ? -25.414 -27.177 -25.832 1.00 41.94 275 ARG A N 1
ATOM 2044 C CA . ARG A 1 275 ? -23.960 -27.238 -25.600 1.00 41.94 275 ARG A CA 1
ATOM 2045 C C . ARG A 1 275 ? -23.674 -27.897 -24.248 1.00 41.94 275 ARG A C 1
ATOM 2047 O O . ARG A 1 275 ? -24.344 -27.548 -23.278 1.00 41.94 275 ARG A O 1
ATOM 2054 N N . PRO A 1 276 ? -22.702 -28.826 -24.154 1.00 41.94 276 PRO A N 1
ATOM 2055 C CA . PRO A 1 276 ? -22.251 -29.308 -22.856 1.00 41.94 276 PRO A CA 1
ATOM 2056 C C . PRO A 1 276 ? -21.808 -28.106 -22.017 1.00 41.94 276 PRO A C 1
ATOM 2058 O O . PRO A 1 276 ? -21.102 -27.230 -22.525 1.00 41.94 276 PRO A O 1
ATOM 2061 N N . SER A 1 277 ? -22.252 -28.054 -20.756 1.00 43.03 277 SER A N 1
ATOM 2062 C CA . SER A 1 277 ? -21.721 -27.100 -19.781 1.00 43.03 277 SER A CA 1
ATOM 2063 C C . SER A 1 277 ? -20.196 -27.158 -19.836 1.00 43.03 277 SER A C 1
ATOM 2065 O O . SER A 1 277 ? -19.655 -28.269 -19.791 1.00 43.03 277 SER A O 1
ATOM 2067 N N . PRO A 1 278 ? -19.492 -26.017 -19.941 1.00 40.22 278 PRO A N 1
ATOM 2068 C CA . PRO A 1 278 ? -18.050 -26.031 -19.789 1.00 40.22 278 PRO A CA 1
ATOM 2069 C C . PRO A 1 278 ? -17.743 -26.661 -18.431 1.00 40.22 278 PRO A C 1
ATOM 2071 O O . PRO A 1 278 ? -18.293 -26.264 -17.401 1.00 40.22 278 PRO A O 1
ATOM 2074 N N . ALA A 1 279 ? -16.932 -27.713 -18.451 1.00 40.22 279 ALA A N 1
ATOM 2075 C CA . ALA A 1 279 ? -16.399 -28.289 -17.237 1.00 40.22 279 ALA A CA 1
ATOM 2076 C C . ALA A 1 279 ? -15.604 -27.194 -16.506 1.00 40.22 279 ALA A C 1
ATOM 2078 O O . ALA A 1 279 ? -14.662 -26.649 -17.068 1.00 40.22 279 ALA A O 1
ATOM 2079 N N . GLN A 1 280 ? -16.010 -26.916 -15.265 1.00 40.03 280 GLN A N 1
ATOM 2080 C CA . GLN A 1 280 ? -15.345 -26.073 -14.264 1.00 40.03 280 GLN A CA 1
ATOM 2081 C C . GLN A 1 280 ? -15.274 -24.545 -14.524 1.00 40.03 280 GLN A C 1
ATOM 2083 O O . GLN A 1 280 ? -15.089 -24.088 -15.652 1.00 40.03 280 GLN A O 1
ATOM 2088 N N . PRO A 1 281 ? -15.410 -23.721 -13.461 1.00 41.75 281 PRO A N 1
ATOM 2089 C CA . PRO A 1 281 ? -15.344 -22.262 -13.530 1.00 41.75 281 PRO A CA 1
ATOM 2090 C C . PRO A 1 281 ? -13.883 -21.802 -13.662 1.00 41.75 281 PRO A C 1
ATOM 2092 O O . PRO A 1 281 ? -13.276 -21.341 -12.708 1.00 41.75 281 PRO A O 1
ATOM 2095 N N . GLY A 1 282 ? -13.300 -21.966 -14.849 1.00 37.06 282 GLY A N 1
ATOM 2096 C CA . GLY A 1 282 ? -11.915 -21.573 -15.138 1.00 37.06 282 GLY A CA 1
ATOM 2097 C C . GLY A 1 282 ? -11.745 -20.265 -15.919 1.00 37.06 282 GLY A C 1
ATOM 2098 O O . GLY A 1 282 ? -10.631 -19.966 -16.326 1.00 37.06 282 GLY A O 1
ATOM 2099 N N . ALA A 1 283 ? -12.804 -19.499 -16.208 1.00 41.44 283 ALA A N 1
ATOM 2100 C CA . ALA A 1 283 ? -12.710 -18.450 -17.237 1.00 41.44 283 ALA A CA 1
ATOM 2101 C C . ALA A 1 283 ? -13.480 -17.153 -16.937 1.00 41.44 283 ALA A C 1
ATOM 2103 O O . ALA A 1 283 ? -14.068 -16.552 -17.833 1.00 41.44 283 ALA A O 1
ATOM 2104 N N . ALA A 1 284 ? -13.455 -16.702 -15.687 1.00 43.88 284 ALA A N 1
ATOM 2105 C CA . ALA A 1 284 ? -13.807 -15.332 -15.328 1.00 43.88 284 ALA A CA 1
ATOM 2106 C C . ALA A 1 284 ? -12.548 -14.646 -14.777 1.00 43.88 284 ALA A C 1
ATOM 2108 O O . ALA A 1 284 ? -12.380 -14.514 -13.571 1.00 43.88 284 ALA A O 1
ATOM 2109 N N . ALA A 1 285 ? -11.612 -14.299 -15.662 1.00 41.88 285 ALA A N 1
ATOM 2110 C CA . ALA A 1 285 ? -10.394 -13.580 -15.301 1.00 41.88 285 ALA A CA 1
ATOM 2111 C C . ALA A 1 285 ? -10.505 -12.134 -15.790 1.00 41.88 285 ALA A C 1
ATOM 2113 O O . ALA A 1 285 ? -10.780 -11.899 -16.969 1.00 41.88 285 ALA A O 1
ATOM 2114 N N . ALA A 1 286 ? -10.291 -11.175 -14.893 1.00 49.78 286 ALA A N 1
ATOM 2115 C CA . ALA A 1 286 ? -9.985 -9.811 -15.290 1.00 49.78 286 ALA A CA 1
ATOM 2116 C C . ALA A 1 286 ? -8.462 -9.711 -15.413 1.00 49.78 286 ALA A C 1
ATOM 2118 O O . ALA A 1 286 ? -7.736 -9.995 -14.461 1.00 49.78 286 ALA A O 1
ATOM 2119 N N . VAL A 1 287 ? -7.979 -9.351 -16.600 1.00 51.34 287 VAL A N 1
ATOM 2120 C CA . VAL A 1 287 ? -6.563 -9.037 -16.802 1.00 51.34 287 VAL A CA 1
ATOM 2121 C C . VAL A 1 287 ? -6.422 -7.533 -16.648 1.00 51.34 287 VAL A C 1
ATOM 2123 O O . VAL A 1 287 ? -7.009 -6.778 -17.427 1.00 51.34 287 VAL A O 1
ATOM 2126 N N . VAL A 1 288 ? -5.654 -7.097 -15.653 1.00 49.59 288 VAL A N 1
ATOM 2127 C CA . VAL A 1 288 ? -5.207 -5.707 -15.585 1.00 49.59 288 VAL A CA 1
ATOM 2128 C C . VAL A 1 288 ? -3.995 -5.609 -16.507 1.00 49.59 288 VAL A C 1
ATOM 2130 O O . VAL A 1 288 ? -2.883 -5.988 -16.147 1.00 49.59 288 VAL A O 1
ATOM 2133 N N . ALA A 1 289 ? -4.245 -5.180 -17.744 1.00 38.94 289 ALA A N 1
ATOM 2134 C CA . ALA A 1 289 ? -3.226 -4.896 -18.748 1.00 38.94 289 ALA A CA 1
ATOM 2135 C C . ALA A 1 289 ? -3.284 -3.408 -19.107 1.00 38.94 289 ALA A C 1
ATOM 2137 O O . ALA A 1 289 ? -4.374 -2.853 -19.263 1.00 38.94 289 ALA A O 1
ATOM 2138 N N . ALA A 1 290 ? -2.114 -2.786 -19.226 1.00 43.00 290 ALA A N 1
ATOM 2139 C CA . ALA A 1 290 ? -1.950 -1.392 -19.626 1.00 43.00 290 ALA A CA 1
ATOM 2140 C C . ALA A 1 290 ? -1.495 -1.260 -21.085 1.00 43.00 290 ALA A C 1
ATOM 2142 O O . ALA A 1 290 ? -0.735 -2.138 -21.556 1.00 43.00 290 ALA A O 1
#

Radius of gyration: 21.63 Å; chains: 1; bounding box: 62×46×63 Å

Foldseek 3Di:
DPQLALLLNLCVVPNLLLVLCLLLPDVVCVVVVVSSLVRRLVSLVVVLVLVVLLCVLVVNPWQPQLSVLLVQLNVLQVVLVVDPDPVSSLVSLVSSLVSLVSNLVRGDPVQLVSNLVSLVSNLSSCSSNNNNVPNVVSLLSNLVSLVVLQLVLQVLLFQVLLVVLLVPDDDDPDPVCPVVSSVSSLVSSLSSNVSSVSSNSSSQSSQLSSVSNCVSSVHCQDADKDKDWAHAPCNVVSDHGPDTIKIKIDGPDQAWDDTRPDTHGDDPPDPDPPDPDPPDPPDPIDISDD

Sequence (290 aa):
MEPMTAIATIAAKYGASQLIRALTGNDELSGLAAELLGELVASEDRLSEQLNGIGRQLDELLDQRYTIALGAGQRALRDASTAPEPTSRAAELARARDLFREAAAAASAKSPLQIAVAERYVALCSLSAGRPDAVPAALDTLNDAAFRALTEALPLFGPKAYDKARSQLPRSSRLGLRGRREERIDELGSDLVDAVDDVVDLSLNLLAESEALARGLGQNLGPETDVDLILPPGYDDDERLTRTAQVVVRPTAPGPLRFGPLTVSFGEIKPVPGRPSPAQPGAAAAVVAA